Protein AF-A0A257VSR4-F1 (afdb_monomer)

Foldseek 3Di:
DDDDDDDDDDDDDDDDDDDDDDPDPPDDPPDPDPDDDDDDDPVRLVPDPDRPPDDVPDDDPDDDPVVVQAPDDDDCVVFPDSVDPVRVVVCSLPPLSNLVNLLLVLQVLLCVQQVHGLWPPSVDPPPTDGLCVVVSSVLSVQCVVVVNDSVSSNCVNCPDPLAVDDEPQPVAPDVVVSSVSNHRHDDDDALQRVLLLLCVLFLFFLDFDWDWQDQPVPDDPVPIRTLGTDRTLVSDADPCSPVPCPVVRRVSSVLSVLSNVQRQDDRDDVDDDPDGDRDDDPVNVVCCVPGPSNCVSPDDDPSTPLVVLVPDPDDLQRSQQVSCCSNVVHGDDPVRSVVSVVVVD

Mean predicted aligned error: 13.94 Å

pLDDT: mean 76.76, std 18.66, range [29.17, 97.19]

Structure (mmCIF, N/CA/C/O backbone):
data_AF-A0A257VSR4-F1
#
_entry.id   AF-A0A257VSR4-F1
#
loop_
_atom_site.group_PDB
_atom_site.id
_atom_site.type_symbol
_atom_site.label_atom_id
_atom_site.label_alt_id
_atom_site.label_comp_id
_atom_site.label_asym_id
_atom_site.label_entity_id
_atom_site.label_seq_id
_atom_site.pdbx_PDB_ins_code
_atom_site.Cartn_x
_atom_site.Cartn_y
_atom_site.Cartn_z
_atom_site.occupancy
_atom_site.B_iso_or_equiv
_atom_site.auth_seq_id
_atom_site.auth_comp_id
_atom_site.auth_asym_id
_atom_site.auth_atom_id
_atom_site.pdbx_PDB_model_num
ATOM 1 N N . GLY A 1 1 ? -54.519 59.683 -11.129 1.00 39.12 1 GLY A N 1
ATOM 2 C CA . GLY A 1 1 ? -54.552 60.825 -12.052 1.00 39.12 1 GLY A CA 1
ATOM 3 C C . GLY A 1 1 ? -53.265 61.596 -11.931 1.00 39.12 1 GLY A C 1
ATOM 4 O O . GLY A 1 1 ? -53.038 62.137 -10.867 1.00 39.12 1 GLY A O 1
ATOM 5 N N . ILE A 1 2 ? -52.461 61.587 -12.995 1.00 29.36 2 ILE A N 1
ATOM 6 C CA . ILE A 1 2 ? -51.538 62.632 -13.466 1.00 29.36 2 ILE A CA 1
ATOM 7 C C . ILE A 1 2 ? -51.554 62.468 -14.999 1.00 29.36 2 ILE A C 1
ATOM 9 O O . ILE A 1 2 ? -51.613 61.347 -15.503 1.00 29.36 2 ILE A O 1
ATOM 13 N N . ALA A 1 3 ? -51.644 63.595 -15.696 1.00 30.62 3 ALA A N 1
ATOM 14 C CA . ALA A 1 3 ? -51.947 63.760 -17.116 1.00 30.62 3 ALA A CA 1
ATOM 15 C C . ALA A 1 3 ? -50.746 63.429 -18.051 1.00 30.62 3 ALA A C 1
ATOM 17 O O . ALA A 1 3 ? -49.634 63.234 -17.558 1.00 30.62 3 ALA A O 1
ATOM 18 N N . PRO A 1 4 ? -50.952 63.356 -19.386 1.00 37.88 4 PRO A N 1
ATOM 19 C CA . PRO A 1 4 ? -49.965 62.899 -20.365 1.00 37.88 4 PRO A CA 1
ATOM 20 C C . PRO A 1 4 ? -49.004 64.023 -20.792 1.00 37.88 4 PRO A C 1
ATOM 22 O O . PRO A 1 4 ? -49.354 65.201 -20.738 1.00 37.88 4 PRO A O 1
ATOM 25 N N . ALA A 1 5 ? -47.813 63.661 -21.277 1.00 32.28 5 ALA A N 1
ATOM 26 C CA . ALA A 1 5 ? -46.874 64.586 -21.913 1.00 32.28 5 ALA A CA 1
ATOM 27 C C . ALA A 1 5 ? -46.743 64.298 -23.420 1.00 32.28 5 ALA A C 1
ATOM 29 O O . ALA A 1 5 ? -46.705 63.149 -23.855 1.00 32.28 5 ALA A O 1
ATOM 30 N N . ALA A 1 6 ? -46.726 65.393 -24.178 1.00 34.31 6 ALA A N 1
ATOM 31 C CA . ALA A 1 6 ? -46.854 65.542 -25.626 1.00 34.31 6 ALA A CA 1
ATOM 32 C C . ALA A 1 6 ? -45.662 64.984 -26.456 1.00 34.31 6 ALA A C 1
ATOM 34 O O . ALA A 1 6 ? -44.609 64.675 -25.894 1.00 34.31 6 ALA A O 1
ATOM 35 N N . PRO A 1 7 ? -45.801 64.862 -27.796 1.00 37.50 7 PRO A N 1
ATOM 36 C CA . PRO A 1 7 ? -44.890 64.107 -28.652 1.00 37.50 7 PRO A CA 1
ATOM 37 C C . PRO A 1 7 ? -43.643 64.917 -29.036 1.00 37.50 7 PRO A C 1
ATOM 39 O O . PRO A 1 7 ? -43.680 66.145 -29.123 1.00 37.50 7 PRO A O 1
ATOM 42 N N . ARG A 1 8 ? -42.540 64.218 -29.333 1.00 30.00 8 ARG A N 1
ATOM 43 C CA . ARG A 1 8 ? -41.347 64.790 -29.980 1.00 30.00 8 ARG A CA 1
ATOM 44 C C . ARG A 1 8 ? -41.154 64.217 -31.395 1.00 30.00 8 ARG A C 1
ATOM 46 O O . ARG A 1 8 ? -41.593 63.100 -31.651 1.00 30.00 8 ARG A O 1
ATOM 53 N N . PRO A 1 9 ? -40.564 65.007 -32.312 1.00 29.17 9 PRO A N 1
ATOM 54 C CA . PRO A 1 9 ? -40.777 64.907 -33.752 1.00 29.17 9 PRO A CA 1
ATOM 55 C C . PRO A 1 9 ? -39.903 63.854 -34.442 1.00 29.17 9 PRO A C 1
ATOM 57 O O . PRO A 1 9 ? -38.901 63.387 -33.905 1.00 29.17 9 PRO A O 1
ATOM 60 N N . ALA A 1 10 ? -40.321 63.527 -35.665 1.00 35.16 10 ALA A N 1
ATOM 61 C CA . ALA A 1 10 ? -39.724 62.561 -36.573 1.00 35.16 10 ALA A CA 1
ATOM 62 C C . ALA A 1 10 ? -38.228 62.800 -36.838 1.00 35.16 10 ALA A C 1
ATOM 64 O O . ALA A 1 10 ? -37.819 63.902 -37.202 1.00 35.16 10 ALA A O 1
ATOM 65 N N . ALA A 1 11 ? -37.447 61.721 -36.754 1.00 31.44 11 ALA A N 1
ATOM 66 C CA . ALA A 1 11 ? -36.168 61.597 -37.436 1.00 31.44 11 ALA A CA 1
ATOM 67 C C . ALA A 1 11 ? -36.361 60.687 -38.657 1.00 31.44 11 ALA A C 1
ATOM 69 O O . ALA A 1 11 ? -36.886 59.578 -38.563 1.00 31.44 11 ALA A O 1
ATOM 70 N N . SER A 1 12 ? -35.987 61.231 -39.807 1.00 31.25 12 SER A N 1
ATOM 71 C CA . SER A 1 12 ? -36.076 60.673 -41.148 1.00 31.25 12 SER A CA 1
ATOM 72 C C . SER A 1 12 ? -35.336 59.345 -41.319 1.00 31.25 12 SER A C 1
ATOM 74 O O . SER A 1 12 ? -34.248 59.137 -40.790 1.00 31.25 12 SER A O 1
ATOM 76 N N . SER A 1 13 ? -35.938 58.500 -42.151 1.00 38.16 13 SER A N 1
ATOM 77 C CA . SER A 1 13 ? -35.473 57.218 -42.674 1.00 38.16 13 SER A CA 1
ATOM 78 C C . SER A 1 13 ? -34.017 57.197 -43.159 1.00 38.16 13 SER A C 1
ATOM 80 O O . SER A 1 13 ? -33.665 57.926 -44.088 1.00 38.16 13 SER A O 1
ATOM 82 N N . SER A 1 14 ? -33.226 56.245 -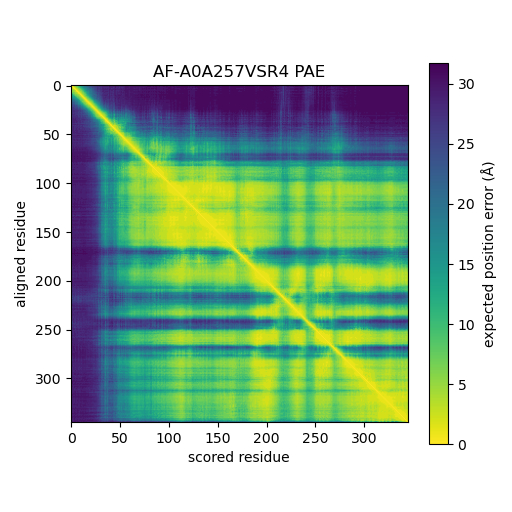42.661 1.00 29.64 14 SER A N 1
ATOM 83 C CA . SER A 1 14 ? -32.163 55.620 -43.451 1.00 29.64 14 SER A CA 1
ATOM 84 C C . SER A 1 14 ? -32.348 54.101 -43.433 1.00 29.64 14 SER A C 1
ATOM 86 O O . SER A 1 14 ? -32.141 53.404 -42.443 1.00 29.64 14 SER A O 1
ATOM 88 N N . THR A 1 15 ? -32.827 53.591 -44.561 1.00 37.22 15 THR A N 1
ATOM 89 C CA . THR A 1 15 ? -32.929 52.168 -44.862 1.00 37.22 15 THR A CA 1
ATOM 90 C C . THR A 1 15 ? -31.510 51.643 -45.068 1.00 37.22 15 THR A C 1
ATOM 92 O O . THR A 1 15 ? -30.917 51.873 -46.120 1.00 37.22 15 THR A O 1
ATOM 95 N N . VAL A 1 16 ? -30.929 50.988 -44.061 1.00 33.38 16 VAL A N 1
ATOM 96 C CA . VAL A 1 16 ? -29.648 50.287 -44.227 1.00 33.38 16 VAL A CA 1
ATOM 97 C C . VAL A 1 16 ? -29.942 48.913 -44.843 1.00 33.38 16 VAL A C 1
ATOM 99 O O . VAL A 1 16 ? -30.675 48.130 -44.233 1.00 33.38 16 VAL A O 1
ATOM 102 N N . PRO A 1 17 ? -29.435 48.606 -46.050 1.00 32.72 17 PRO A N 1
ATOM 103 C CA . PRO A 1 17 ? -29.676 47.327 -46.700 1.00 32.72 17 PRO A CA 1
ATOM 104 C C . PRO A 1 17 ? -28.931 46.204 -45.973 1.00 32.72 17 PRO A C 1
ATOM 106 O O . PRO A 1 17 ? -27.760 46.335 -45.615 1.00 32.72 17 PRO A O 1
ATOM 109 N N . THR A 1 18 ? -29.620 45.085 -45.768 1.00 35.59 18 THR A N 1
ATOM 110 C CA . THR A 1 18 ? -29.046 43.841 -45.252 1.00 35.59 18 THR A CA 1
ATOM 111 C C . THR A 1 18 ? -28.008 43.319 -46.256 1.00 35.59 18 THR A C 1
ATOM 113 O O . THR A 1 18 ? -28.351 43.157 -47.431 1.00 35.59 18 THR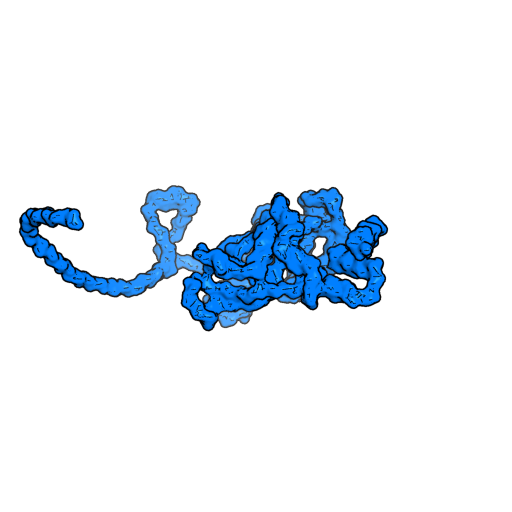 A O 1
ATOM 116 N N . PRO A 1 19 ? -26.747 43.065 -45.862 1.00 34.53 19 PRO A N 1
ATOM 117 C CA . PRO A 1 19 ? -25.772 42.481 -46.776 1.00 34.53 19 PRO A CA 1
ATOM 118 C C . PRO A 1 19 ? -26.163 41.029 -47.112 1.00 34.53 19 PRO A C 1
ATOM 120 O O . PRO A 1 19 ? -26.698 40.328 -46.248 1.00 34.53 19 PRO A O 1
ATOM 123 N N . PRO A 1 20 ? -25.919 40.552 -48.346 1.00 35.81 20 PRO A N 1
ATOM 124 C CA . PRO A 1 20 ? -26.230 39.178 -48.722 1.00 35.81 20 PRO A CA 1
ATOM 125 C C . PRO A 1 20 ? -25.364 38.198 -47.922 1.00 35.81 20 PRO A C 1
ATOM 127 O O . PRO A 1 20 ? -24.170 38.427 -47.720 1.00 35.81 20 PRO A O 1
ATOM 130 N N . ALA A 1 21 ? -25.972 37.099 -47.472 1.00 37.88 21 ALA A N 1
ATOM 131 C CA . ALA A 1 21 ? -25.278 36.024 -46.775 1.00 37.88 21 ALA A CA 1
ATOM 132 C C . ALA A 1 21 ? -24.153 35.464 -47.662 1.00 37.88 21 ALA A C 1
ATOM 134 O O . ALA A 1 21 ? -24.404 34.936 -48.747 1.00 37.88 21 ALA A O 1
ATOM 135 N N . ALA A 1 22 ? -22.909 35.592 -47.202 1.00 33.72 22 ALA A N 1
ATOM 136 C CA . ALA A 1 22 ? -21.769 34.965 -47.852 1.00 33.72 22 ALA A CA 1
ATOM 137 C C . ALA A 1 22 ? -21.898 33.433 -47.741 1.00 33.72 22 ALA A C 1
ATOM 139 O O . ALA A 1 22 ? -22.240 32.933 -46.666 1.00 33.72 22 ALA A O 1
ATOM 140 N N . PRO A 1 23 ? -21.618 32.664 -48.808 1.00 35.75 23 PRO A N 1
ATOM 141 C CA . PRO A 1 23 ? -21.583 31.215 -48.706 1.00 35.75 23 PRO A CA 1
ATOM 142 C C . PRO A 1 23 ? -20.439 30.822 -47.766 1.00 35.75 23 PRO A C 1
ATOM 144 O O . PRO A 1 23 ? -19.272 31.104 -48.041 1.00 35.75 23 PRO A O 1
ATOM 147 N N . VAL A 1 24 ? -20.774 30.172 -46.649 1.00 40.03 24 VAL A N 1
ATOM 148 C CA . VAL A 1 24 ? -19.795 29.505 -45.787 1.00 40.03 24 VAL A CA 1
ATOM 149 C C . VAL A 1 24 ? -19.119 28.444 -46.648 1.00 40.03 24 VAL A C 1
ATOM 151 O O . VAL A 1 24 ? -19.733 27.440 -47.010 1.00 40.03 24 VAL A O 1
ATOM 154 N N . ARG A 1 25 ? -17.865 28.688 -47.043 1.00 37.16 25 ARG A N 1
ATOM 155 C CA . ARG A 1 25 ? -17.033 27.654 -47.658 1.00 37.16 25 ARG A CA 1
ATOM 156 C C . ARG A 1 25 ? -16.923 26.522 -46.644 1.00 37.16 25 ARG A C 1
ATOM 158 O O . ARG A 1 25 ? -16.342 26.706 -45.581 1.00 37.16 25 ARG A O 1
ATOM 165 N N . ALA A 1 26 ? -17.491 25.368 -46.976 1.00 45.91 26 ALA A N 1
ATOM 166 C CA . ALA A 1 26 ? -17.163 24.120 -46.312 1.00 45.91 26 ALA A CA 1
ATOM 167 C C . ALA A 1 26 ? -15.694 23.813 -46.631 1.00 45.91 26 ALA A C 1
ATOM 169 O O . ALA A 1 26 ? -15.381 23.189 -47.644 1.00 45.91 26 ALA A O 1
ATOM 170 N N . GLU A 1 27 ? -14.781 24.347 -45.823 1.00 42.78 27 GLU A N 1
ATOM 171 C CA . GLU A 1 27 ? -13.391 23.924 -45.855 1.00 42.78 27 GLU A CA 1
ATOM 172 C C . GLU A 1 27 ? -13.362 22.448 -45.462 1.00 42.78 27 GLU A C 1
ATOM 174 O O . GLU A 1 27 ? -13.868 22.050 -44.410 1.00 42.78 27 GLU A O 1
ATOM 179 N N . ALA A 1 28 ? -12.842 21.613 -46.361 1.00 40.69 28 ALA A N 1
ATOM 180 C CA . ALA A 1 28 ? -12.625 20.205 -46.073 1.00 40.69 28 ALA A CA 1
ATOM 181 C C . ALA A 1 28 ? -11.763 20.079 -44.802 1.00 40.69 28 ALA A C 1
ATOM 183 O O . ALA A 1 28 ? -10.870 20.909 -44.605 1.00 40.69 28 ALA A O 1
ATOM 184 N N . PRO A 1 29 ? -11.991 19.062 -43.950 1.00 39.25 29 PRO A N 1
ATOM 185 C CA . PRO A 1 29 ? -11.224 18.892 -42.724 1.00 39.25 29 PRO A CA 1
ATOM 186 C C . PRO A 1 29 ? -9.734 18.857 -43.064 1.00 39.25 29 PRO A C 1
ATOM 188 O O . PRO A 1 29 ? -9.274 17.989 -43.812 1.00 39.25 29 PRO A O 1
ATOM 191 N N . VAL A 1 30 ? -8.994 19.839 -42.546 1.00 44.38 30 VAL A N 1
ATOM 192 C CA . VAL A 1 30 ? -7.546 19.934 -42.719 1.00 44.38 30 VAL A CA 1
ATOM 193 C C . VAL A 1 30 ? -6.948 18.662 -42.136 1.00 44.38 30 VAL A C 1
ATOM 195 O O . VAL A 1 30 ? -7.029 18.419 -40.932 1.00 44.38 30 VAL A O 1
ATOM 198 N N . ARG A 1 31 ? -6.377 17.815 -42.998 1.00 38.66 31 ARG A N 1
ATOM 199 C CA . ARG A 1 31 ? -5.597 16.668 -42.534 1.00 38.66 31 ARG A CA 1
ATOM 200 C C . ARG A 1 31 ? -4.426 17.234 -41.728 1.00 38.66 31 ARG A C 1
ATOM 202 O O . ARG A 1 31 ? -3.700 18.066 -42.277 1.00 38.66 31 ARG A O 1
ATOM 209 N N . PRO A 1 32 ? -4.239 16.837 -40.458 1.00 36.16 32 PRO A N 1
ATOM 210 C CA . PRO A 1 32 ? -3.072 17.276 -39.711 1.00 36.16 32 PRO A CA 1
ATOM 211 C C . PRO A 1 32 ? -1.817 16.874 -40.489 1.00 36.16 32 PRO A C 1
ATOM 213 O O . PRO A 1 32 ? -1.774 15.803 -41.101 1.00 36.16 32 PRO A O 1
ATOM 216 N N . ALA A 1 33 ? -0.820 17.758 -40.506 1.00 42.78 33 ALA A N 1
ATOM 217 C CA . ALA A 1 33 ? 0.458 17.463 -41.132 1.00 42.78 33 ALA A CA 1
ATOM 218 C C . ALA A 1 33 ? 1.019 16.162 -40.540 1.00 42.78 33 ALA A C 1
ATOM 220 O O . ALA A 1 33 ? 1.005 15.968 -39.325 1.00 42.78 33 ALA A O 1
ATOM 221 N N . THR A 1 34 ? 1.522 15.274 -41.400 1.00 45.84 34 THR A N 1
ATOM 222 C CA . THR A 1 34 ? 2.065 13.960 -41.013 1.00 45.84 34 THR A CA 1
ATOM 223 C C . THR A 1 34 ? 3.235 14.070 -40.027 1.00 45.84 34 THR A C 1
ATOM 225 O O . THR A 1 34 ? 3.587 13.102 -39.361 1.00 45.84 34 THR A O 1
ATOM 228 N N . THR A 1 35 ? 3.830 15.257 -39.906 1.00 44.50 35 THR A N 1
ATOM 229 C CA . THR A 1 35 ? 4.933 15.566 -39.001 1.00 44.50 35 THR A CA 1
ATOM 230 C C . THR A 1 35 ? 4.763 16.961 -38.415 1.00 44.50 35 THR A C 1
ATOM 232 O O . THR A 1 35 ? 4.382 17.895 -39.121 1.00 44.50 35 THR A O 1
ATOM 235 N N . SER A 1 36 ? 5.096 17.112 -37.134 1.00 40.00 36 SER A N 1
ATOM 236 C CA . SER A 1 36 ? 5.190 18.418 -36.482 1.00 40.00 36 SER A CA 1
ATOM 237 C C . SER A 1 36 ? 6.451 19.139 -36.964 1.00 40.00 36 SER A C 1
ATOM 239 O O . SER A 1 36 ? 7.548 18.591 -36.875 1.00 40.00 36 SER A O 1
ATOM 241 N N . SER A 1 37 ? 6.307 20.357 -37.481 1.00 51.34 37 SER A N 1
ATOM 242 C CA . SER A 1 37 ? 7.428 21.246 -37.798 1.00 51.34 37 SER A CA 1
ATOM 243 C C . SER A 1 37 ? 7.237 22.563 -37.061 1.00 51.34 37 SER A C 1
ATOM 245 O O . SER A 1 37 ? 6.177 23.176 -37.177 1.00 51.34 37 SER A O 1
ATOM 247 N N . ILE A 1 38 ? 8.260 23.011 -36.336 1.00 47.97 38 ILE A N 1
ATOM 248 C CA . ILE A 1 38 ? 8.273 24.337 -35.716 1.00 47.97 38 ILE A CA 1
ATOM 249 C C . ILE A 1 38 ? 8.646 25.347 -36.812 1.00 47.97 38 ILE A C 1
ATOM 251 O O . ILE A 1 38 ? 9.741 25.237 -37.368 1.00 47.97 38 ILE A O 1
ATOM 255 N N . PRO A 1 39 ? 7.787 26.321 -37.153 1.00 50.91 39 PRO A N 1
ATOM 256 C CA . PRO A 1 39 ? 8.176 27.404 -38.046 1.00 50.91 39 PRO A CA 1
ATOM 257 C C . PRO A 1 39 ? 9.190 28.288 -37.311 1.00 50.91 39 PRO A C 1
ATOM 259 O O . PRO A 1 39 ? 8.880 28.822 -36.247 1.00 50.91 39 PRO A O 1
ATOM 262 N N . GLY A 1 40 ? 10.401 28.433 -37.844 1.00 56.59 40 GLY A N 1
ATOM 263 C CA . GLY A 1 40 ? 11.448 29.244 -37.227 1.00 56.59 40 GLY A CA 1
ATOM 264 C C . GLY A 1 40 ? 12.334 29.912 -38.269 1.00 56.59 40 GLY A C 1
ATOM 265 O O . GLY A 1 40 ? 12.764 29.274 -39.226 1.00 56.59 40 GLY A O 1
ATOM 266 N N . ASP A 1 41 ? 12.596 31.202 -38.071 1.00 61.94 41 ASP A N 1
ATOM 267 C CA . ASP A 1 41 ? 13.533 31.993 -38.871 1.00 61.94 41 ASP A CA 1
ATOM 268 C C . ASP A 1 41 ? 14.973 31.467 -38.638 1.00 61.94 41 ASP A C 1
ATOM 270 O O . ASP A 1 41 ? 15.311 31.149 -37.489 1.00 61.94 41 ASP A O 1
ATOM 274 N N . PRO A 1 42 ? 15.857 31.350 -39.652 1.00 60.69 42 PRO A N 1
ATOM 275 C CA . PRO A 1 42 ? 17.163 30.692 -39.509 1.00 60.69 42 PRO A CA 1
ATOM 276 C C . PRO A 1 42 ? 18.056 31.280 -38.408 1.00 60.69 42 PRO A C 1
ATOM 278 O O . PRO A 1 42 ? 18.846 30.556 -37.806 1.00 60.69 42 PRO A O 1
ATOM 281 N N . ALA A 1 43 ? 17.912 32.574 -38.109 1.00 61.31 43 ALA A N 1
ATOM 282 C CA . ALA A 1 43 ? 18.627 33.244 -37.023 1.00 61.31 43 ALA A CA 1
ATOM 283 C C . ALA A 1 43 ? 18.104 32.847 -35.628 1.00 61.31 43 ALA A C 1
ATOM 285 O O . ALA A 1 43 ? 18.887 32.706 -34.691 1.00 61.31 43 ALA A O 1
ATOM 286 N N . ALA A 1 44 ? 16.796 32.609 -35.495 1.00 60.12 44 ALA A N 1
ATOM 287 C CA . ALA A 1 44 ? 16.172 32.168 -34.248 1.00 60.12 44 ALA A CA 1
ATOM 288 C C . ALA A 1 44 ? 16.486 30.695 -33.931 1.00 60.12 44 ALA A C 1
ATOM 290 O O . ALA A 1 44 ? 16.557 30.316 -32.768 1.00 60.12 44 ALA A O 1
ATOM 291 N N . LEU A 1 45 ? 16.728 29.868 -34.955 1.00 58.31 45 LEU A N 1
ATOM 292 C CA . LEU A 1 45 ? 17.139 28.469 -34.786 1.00 58.31 45 LEU A CA 1
ATOM 293 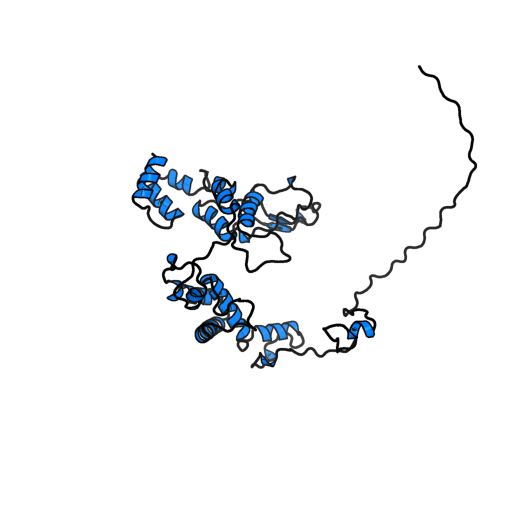C C . LEU A 1 45 ? 18.602 28.322 -34.326 1.00 58.31 45 LEU A C 1
ATOM 295 O O . LEU A 1 45 ? 18.949 27.317 -33.710 1.00 58.31 45 LEU A O 1
ATOM 299 N N . GLN A 1 46 ? 19.461 29.314 -34.593 1.00 61.16 46 GLN A N 1
ATOM 300 C CA . GLN A 1 46 ? 20.878 29.295 -34.201 1.00 61.16 46 GLN A CA 1
ATOM 301 C C . GLN A 1 46 ? 21.117 29.611 -32.717 1.00 61.16 46 GLN A C 1
ATOM 303 O O . GLN A 1 46 ? 22.145 29.204 -32.177 1.00 61.16 46 GLN A O 1
ATOM 308 N N . SER A 1 47 ? 20.192 30.314 -32.055 1.00 63.00 47 SER A N 1
ATOM 309 C CA . SER A 1 47 ? 20.278 30.663 -30.628 1.00 63.00 47 SER A CA 1
ATOM 310 C C . SER A 1 47 ? 19.674 29.609 -29.693 1.00 63.00 47 SER A C 1
ATOM 312 O O . SER A 1 47 ? 19.765 29.744 -28.472 1.00 63.00 47 SER A O 1
ATOM 314 N N . LEU A 1 48 ? 19.075 28.546 -30.238 1.00 62.91 48 LEU A N 1
ATOM 315 C CA . LEU A 1 48 ? 18.531 27.444 -29.452 1.00 62.91 48 LEU A CA 1
ATOM 316 C C . LEU A 1 48 ? 19.659 26.557 -28.907 1.00 62.91 48 LEU A C 1
ATOM 318 O O . LEU A 1 48 ? 20.559 26.148 -29.640 1.00 62.91 48 LEU A O 1
ATOM 322 N N . LEU A 1 49 ? 19.571 26.199 -27.619 1.00 62.88 49 LEU A N 1
ATOM 323 C CA . LEU A 1 49 ? 20.461 25.207 -26.994 1.00 62.88 49 LEU A CA 1
ATOM 324 C C . LEU A 1 49 ? 20.409 23.850 -27.717 1.00 62.88 49 LEU A C 1
ATOM 326 O O . LEU A 1 49 ? 21.403 23.128 -27.762 1.00 62.88 49 LEU A O 1
ATOM 330 N N . VAL A 1 50 ? 19.252 23.518 -28.292 1.00 59.62 50 VAL A N 1
ATOM 331 C CA . VAL A 1 50 ? 19.044 22.319 -29.101 1.00 59.62 50 VAL A CA 1
ATOM 332 C C . VAL A 1 50 ? 19.171 22.705 -30.571 1.00 59.62 50 VAL A C 1
ATOM 334 O O . VAL A 1 50 ? 18.269 23.311 -31.148 1.00 59.62 50 VAL A O 1
ATOM 337 N N . LYS A 1 51 ? 20.302 22.351 -31.185 1.00 60.56 51 LYS A N 1
ATOM 338 C CA . LYS A 1 51 ? 20.514 22.526 -32.625 1.00 60.56 51 LYS A CA 1
ATOM 339 C C . LYS A 1 51 ? 19.733 21.452 -33.374 1.00 60.56 51 LYS A C 1
ATOM 341 O O . LYS A 1 51 ? 20.051 20.271 -33.265 1.00 60.56 51 LYS A O 1
ATOM 346 N N . VAL A 1 52 ? 18.728 21.858 -34.142 1.00 60.88 52 VAL A N 1
ATOM 347 C CA . VAL A 1 52 ? 18.003 20.943 -35.031 1.00 60.88 52 VAL A CA 1
ATOM 348 C C . VAL A 1 52 ? 18.918 20.613 -36.211 1.00 60.88 52 VAL A C 1
ATOM 350 O O . VAL A 1 52 ? 19.156 21.451 -37.077 1.00 60.88 52 VAL A O 1
ATOM 353 N N . THR A 1 53 ? 19.490 19.410 -36.206 1.00 66.88 53 THR A N 1
ATOM 354 C CA . THR A 1 53 ? 20.435 18.932 -37.231 1.00 66.88 53 THR A CA 1
ATOM 355 C C . THR A 1 53 ? 19.754 18.341 -38.463 1.00 66.88 53 THR A C 1
ATOM 357 O O . THR A 1 53 ? 20.404 18.198 -39.494 1.00 66.88 53 THR A O 1
ATOM 360 N N . LEU A 1 54 ? 18.462 18.020 -38.374 1.00 71.19 54 LEU A N 1
ATOM 361 C CA . LEU A 1 54 ? 17.698 17.358 -39.431 1.00 71.19 54 LEU A CA 1
ATOM 362 C C . LEU A 1 54 ? 16.850 18.362 -40.209 1.00 71.19 54 LEU A C 1
ATOM 364 O O . LEU A 1 54 ? 16.191 19.224 -39.619 1.00 71.19 54 LEU A O 1
ATOM 368 N N . LYS A 1 55 ? 16.837 18.246 -41.539 1.00 74.12 55 LYS A N 1
ATOM 369 C CA . LYS A 1 55 ? 15.987 19.097 -42.380 1.00 74.12 55 LYS A CA 1
ATOM 370 C C . LYS A 1 55 ? 14.532 18.610 -42.333 1.00 74.12 55 LYS A C 1
ATOM 372 O O . LYS A 1 55 ? 14.290 17.402 -42.316 1.00 74.12 55 LYS A O 1
ATOM 377 N N . PRO A 1 56 ? 13.533 19.513 -42.362 1.00 69.38 56 PRO A N 1
ATOM 378 C CA . PRO A 1 56 ? 12.135 19.110 -42.493 1.00 69.38 56 PRO A CA 1
ATOM 379 C C . PRO A 1 56 ? 11.922 18.224 -43.732 1.00 69.38 56 PRO A C 1
ATOM 381 O O . PRO A 1 56 ? 12.312 18.600 -44.836 1.00 69.38 56 PRO A O 1
ATOM 384 N N . GLY A 1 57 ? 11.307 17.052 -43.543 1.00 72.44 57 GLY A N 1
ATOM 385 C CA . GLY A 1 57 ? 11.058 16.072 -44.609 1.00 72.44 57 GLY A CA 1
ATOM 386 C C . GLY A 1 57 ? 12.208 15.096 -44.888 1.00 72.44 57 GLY A C 1
ATOM 387 O O . GLY A 1 57 ? 12.063 14.234 -45.752 1.00 72.44 57 GLY A O 1
ATOM 388 N N . GLU A 1 58 ? 13.328 15.195 -44.168 1.00 77.56 58 GLU A N 1
ATOM 389 C CA . GLU A 1 58 ? 14.428 14.236 -44.270 1.00 77.56 58 GLU A CA 1
ATOM 390 C C . GLU A 1 58 ? 14.016 12.881 -43.660 1.00 77.56 58 GLU A C 1
ATOM 392 O O . GLU A 1 58 ? 13.605 12.832 -42.495 1.00 77.56 58 GLU A O 1
ATOM 397 N N . PRO A 1 59 ? 14.069 11.773 -44.426 1.00 71.12 59 PRO A N 1
ATOM 398 C CA . PRO A 1 59 ? 13.720 10.460 -43.907 1.00 71.12 59 PRO A CA 1
ATOM 399 C C . PRO A 1 59 ? 14.791 10.006 -42.913 1.00 71.12 59 PRO A C 1
ATOM 401 O O . PRO A 1 59 ? 15.923 9.714 -43.291 1.00 71.12 59 PRO A O 1
ATOM 404 N N . VAL A 1 60 ? 14.422 9.925 -41.636 1.00 74.19 60 VAL A N 1
ATOM 405 C CA . VAL A 1 60 ? 15.296 9.383 -40.593 1.00 74.19 60 VAL A CA 1
ATOM 406 C C . VAL A 1 60 ? 15.107 7.866 -40.546 1.00 74.19 60 VAL A C 1
ATOM 408 O O . VAL A 1 60 ? 13.976 7.411 -40.320 1.00 74.19 60 VAL A O 1
ATOM 411 N N . PRO A 1 61 ? 16.163 7.061 -40.764 1.00 69.50 61 PRO A N 1
ATOM 412 C CA . PRO A 1 61 ? 16.074 5.626 -40.546 1.00 69.50 61 PRO A CA 1
ATOM 413 C C . PRO A 1 61 ? 15.750 5.376 -39.071 1.00 69.50 61 PRO A C 1
ATOM 415 O O . PRO A 1 61 ? 16.338 5.980 -38.177 1.00 69.50 61 PRO A O 1
ATOM 418 N N . ALA A 1 62 ? 14.769 4.513 -38.813 1.00 67.44 62 ALA A N 1
ATOM 419 C CA . ALA A 1 62 ? 14.425 4.137 -37.451 1.00 67.44 62 ALA A CA 1
ATOM 420 C C . ALA A 1 62 ? 15.530 3.225 -36.909 1.00 67.44 62 ALA A C 1
ATOM 422 O O . ALA A 1 62 ? 15.540 2.031 -37.193 1.00 67.44 62 ALA A O 1
ATOM 423 N N . GLU A 1 63 ? 16.465 3.804 -36.166 1.00 68.50 63 GLU A N 1
ATOM 424 C CA . GLU A 1 63 ? 17.540 3.083 -35.494 1.00 68.50 63 GLU A CA 1
ATOM 425 C C . GLU A 1 63 ? 17.322 3.130 -33.982 1.00 68.50 63 GLU A C 1
ATOM 427 O O . GLU A 1 63 ? 16.875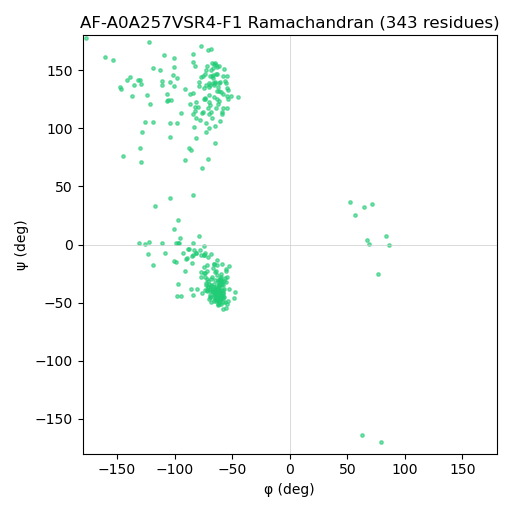 4.141 -33.433 1.00 68.50 63 GLU A O 1
ATOM 432 N N . TRP A 1 64 ? 17.597 2.017 -33.304 1.00 68.12 64 TRP A N 1
ATOM 433 C CA . TRP A 1 64 ? 17.496 1.944 -31.853 1.00 68.12 64 TRP A CA 1
ATOM 434 C C . TRP A 1 64 ? 18.711 2.641 -31.218 1.00 68.12 64 TRP A C 1
ATOM 436 O O . TRP A 1 64 ? 19.825 2.129 -31.331 1.00 68.12 64 TRP A O 1
ATOM 446 N N . PRO A 1 65 ? 18.533 3.777 -30.517 1.00 68.31 65 PRO A N 1
ATOM 447 C CA . PRO A 1 65 ? 19.657 4.599 -30.064 1.00 68.31 65 PRO A CA 1
ATOM 448 C C . PRO A 1 65 ? 20.443 3.986 -28.895 1.00 68.31 65 PRO A C 1
ATOM 450 O O . PRO A 1 65 ? 21.480 4.522 -28.519 1.00 68.31 65 PRO A O 1
ATOM 453 N N . PHE A 1 66 ? 19.964 2.878 -28.317 1.00 70.31 66 PHE A N 1
ATOM 454 C CA . PHE A 1 66 ? 20.568 2.207 -27.160 1.00 70.31 66 PHE A CA 1
ATOM 455 C C . PHE A 1 66 ? 21.041 0.789 -27.501 1.00 70.31 66 PHE A C 1
ATOM 457 O O . PHE A 1 66 ? 20.926 -0.125 -26.680 1.00 70.31 66 PHE A O 1
ATOM 464 N N . ALA A 1 67 ? 21.500 0.572 -28.737 1.00 67.81 67 ALA A N 1
ATOM 465 C CA . ALA A 1 67 ? 22.000 -0.728 -29.186 1.00 67.81 67 ALA A CA 1
ATOM 466 C C . ALA A 1 67 ? 23.191 -1.217 -28.341 1.00 67.81 67 ALA A C 1
ATOM 468 O O . ALA A 1 67 ? 23.315 -2.407 -28.088 1.00 67.81 67 ALA A O 1
ATOM 469 N N . ASP A 1 68 ? 24.007 -0.302 -27.816 1.00 69.50 68 ASP A N 1
ATOM 470 C CA . ASP A 1 68 ? 25.109 -0.574 -26.883 1.00 69.50 68 ASP A CA 1
ATOM 471 C C . ASP A 1 68 ? 24.648 -1.166 -25.539 1.00 69.50 68 ASP A C 1
ATOM 473 O O . ASP A 1 68 ? 25.405 -1.868 -24.868 1.00 69.50 68 ASP A O 1
ATOM 477 N N . ARG A 1 69 ? 23.404 -0.887 -25.132 1.00 64.25 69 ARG A N 1
ATOM 478 C CA . ARG A 1 69 ? 22.797 -1.403 -23.895 1.00 64.25 69 ARG A CA 1
ATOM 479 C C . ARG A 1 69 ? 22.130 -2.759 -24.080 1.00 64.25 69 ARG A C 1
ATOM 481 O O . ARG A 1 69 ? 21.652 -3.329 -23.101 1.00 64.25 69 ARG A O 1
ATOM 488 N N . PHE A 1 70 ? 22.101 -3.266 -25.309 1.00 64.56 70 PHE A N 1
ATOM 489 C CA . PHE A 1 70 ? 21.539 -4.555 -25.658 1.00 64.56 70 PHE A CA 1
ATOM 490 C C . PHE A 1 70 ? 22.634 -5.447 -26.243 1.00 64.56 70 PHE A C 1
ATOM 492 O O . PHE A 1 70 ? 23.064 -5.281 -27.377 1.00 64.56 70 PHE A O 1
ATOM 499 N N . SER A 1 71 ? 23.092 -6.422 -25.468 1.00 56.94 71 SER A N 1
ATOM 500 C CA . SER A 1 71 ? 24.131 -7.372 -25.884 1.00 56.94 71 SER A CA 1
ATOM 501 C C . SER A 1 71 ? 23.590 -8.563 -26.694 1.00 56.94 71 SER A C 1
ATOM 503 O O . SER A 1 71 ? 24.361 -9.444 -27.070 1.00 56.94 71 SER A O 1
ATOM 505 N N . GLY A 1 72 ? 22.278 -8.620 -26.957 1.00 59.38 72 GLY A N 1
ATOM 506 C CA . GLY A 1 72 ? 21.623 -9.723 -27.665 1.00 59.38 72 GLY A CA 1
ATOM 507 C C . GLY A 1 72 ? 21.338 -9.434 -29.142 1.00 59.38 72 GLY A C 1
ATOM 508 O O . GLY A 1 72 ? 21.238 -8.290 -29.569 1.00 59.38 72 GLY A O 1
ATOM 509 N N . HIS A 1 73 ? 21.127 -10.489 -29.925 1.00 59.88 73 HIS A N 1
ATOM 510 C CA . HIS A 1 73 ? 20.404 -10.406 -31.193 1.00 59.88 73 HIS A CA 1
ATOM 511 C C . HIS A 1 73 ? 19.026 -11.025 -30.980 1.00 59.88 73 HIS A C 1
ATOM 513 O O . HIS A 1 73 ? 18.928 -12.176 -30.554 1.00 59.88 73 HIS A O 1
ATOM 519 N N . LEU A 1 74 ? 17.957 -10.282 -31.265 1.00 63.16 74 LEU A N 1
ATOM 520 C CA . LEU A 1 74 ? 16.640 -10.903 -31.346 1.00 63.16 74 LEU A CA 1
ATOM 521 C C . LEU A 1 74 ? 16.563 -11.706 -32.624 1.00 63.16 74 LEU A C 1
ATOM 523 O O . LEU A 1 74 ? 16.817 -11.194 -33.712 1.00 63.16 74 LEU A O 1
ATOM 527 N N . SER A 1 75 ? 16.205 -12.972 -32.473 1.00 62.00 75 SER A N 1
ATOM 528 C CA . SER A 1 75 ? 15.861 -13.795 -33.620 1.00 62.00 75 SER A CA 1
ATOM 529 C C . SER A 1 75 ? 14.551 -13.259 -34.190 1.00 62.00 75 SER A C 1
ATOM 531 O O . SER A 1 75 ? 13.524 -13.298 -33.516 1.00 62.00 75 SER A O 1
ATOM 533 N N . ILE A 1 76 ? 14.609 -12.726 -35.413 1.00 61.03 76 ILE A N 1
ATOM 534 C CA . ILE A 1 76 ? 13.463 -12.156 -36.143 1.00 61.03 76 ILE A CA 1
ATOM 535 C C . ILE A 1 76 ? 12.314 -13.176 -36.238 1.00 61.03 76 ILE A C 1
ATOM 537 O O . ILE A 1 76 ? 11.148 -12.797 -36.205 1.00 61.03 76 ILE A O 1
ATOM 541 N N . ASP A 1 77 ? 12.648 -14.467 -36.227 1.00 63.66 77 ASP A N 1
ATOM 542 C CA . ASP A 1 77 ? 11.716 -15.598 -36.252 1.00 63.66 77 ASP A CA 1
ATOM 543 C C . ASP A 1 77 ? 10.783 -15.686 -35.026 1.00 63.66 77 ASP A C 1
ATOM 545 O O . ASP A 1 77 ? 9.813 -16.440 -35.048 1.00 63.66 77 ASP A O 1
ATOM 549 N N . MET A 1 78 ? 11.058 -14.941 -33.946 1.00 69.88 78 MET A N 1
ATOM 550 C CA . MET A 1 78 ? 10.171 -14.857 -32.777 1.00 69.88 78 MET A CA 1
ATOM 551 C C . MET A 1 78 ? 9.058 -13.808 -32.929 1.00 69.88 78 MET A C 1
ATOM 553 O O . MET A 1 78 ? 8.159 -13.767 -32.089 1.00 69.88 78 MET A O 1
ATOM 557 N N . LEU A 1 79 ? 9.118 -12.959 -33.960 1.00 80.75 79 LEU A N 1
ATOM 558 C CA . LEU A 1 79 ? 8.134 -11.906 -34.209 1.00 80.75 79 LEU A CA 1
ATOM 559 C C . LEU A 1 79 ? 7.017 -12.428 -35.121 1.00 80.75 79 LEU A C 1
ATOM 561 O O . LEU A 1 79 ? 7.276 -13.041 -36.155 1.00 80.75 79 LEU A O 1
ATOM 565 N N . LEU A 1 80 ? 5.767 -12.146 -34.762 1.00 83.38 80 LEU A N 1
ATOM 566 C CA . LEU A 1 80 ? 4.589 -12.404 -35.589 1.00 83.38 80 LEU A CA 1
ATOM 567 C C . LEU A 1 80 ? 4.586 -11.507 -36.830 1.00 83.38 80 LEU A C 1
ATOM 569 O O . LEU A 1 80 ? 4.238 -11.968 -37.917 1.00 83.38 80 LEU A O 1
ATOM 573 N N . ASN A 1 81 ? 4.982 -10.241 -36.677 1.00 85.06 81 ASN A N 1
ATOM 574 C CA . ASN A 1 81 ? 5.183 -9.310 -37.776 1.00 85.06 81 ASN A CA 1
ATOM 575 C C . ASN A 1 81 ? 6.571 -8.646 -37.694 1.00 85.06 81 ASN A C 1
ATOM 577 O O . ASN A 1 81 ? 6.739 -7.617 -37.033 1.00 85.06 81 ASN A O 1
ATOM 581 N N . PRO A 1 82 ? 7.563 -9.180 -38.427 1.00 80.38 82 PRO A N 1
ATOM 582 C CA . PRO A 1 82 ? 8.900 -8.606 -38.502 1.00 80.38 82 PRO A CA 1
ATOM 583 C C . PRO A 1 82 ? 8.955 -7.145 -38.950 1.00 80.38 82 PRO A C 1
ATOM 585 O O . PRO A 1 82 ? 9.931 -6.483 -38.626 1.00 80.38 82 PRO A O 1
ATOM 588 N N . ASP A 1 83 ? 7.949 -6.622 -39.657 1.00 81.88 83 ASP A N 1
ATOM 589 C CA . ASP A 1 83 ? 7.928 -5.232 -40.135 1.00 81.88 83 ASP A CA 1
ATOM 590 C C . ASP A 1 83 ? 7.291 -4.251 -39.127 1.00 81.88 83 ASP A C 1
ATOM 592 O O . ASP A 1 83 ? 7.406 -3.028 -39.287 1.00 81.88 83 ASP A O 1
ATOM 596 N N . ASP A 1 84 ? 6.633 -4.745 -38.068 1.00 84.00 84 ASP A N 1
ATOM 597 C CA . ASP A 1 84 ? 6.046 -3.890 -37.033 1.00 84.00 84 ASP A CA 1
ATOM 598 C C . ASP A 1 84 ? 7.103 -3.439 -36.017 1.00 84.00 84 ASP A C 1
ATOM 600 O O . ASP A 1 84 ? 7.563 -4.178 -35.144 1.00 84.00 84 ASP A O 1
ATOM 604 N N . ARG A 1 85 ? 7.443 -2.150 -36.078 1.00 79.44 85 ARG A N 1
ATOM 605 C CA . ARG A 1 85 ? 8.408 -1.514 -35.171 1.00 79.44 85 ARG A CA 1
ATOM 606 C C . ARG A 1 85 ? 7.993 -1.582 -33.701 1.00 79.44 85 ARG A C 1
ATOM 608 O O . ARG A 1 85 ? 8.864 -1.588 -32.835 1.00 79.44 85 ARG A O 1
ATOM 615 N N . ARG A 1 86 ? 6.690 -1.594 -33.394 1.00 83.00 86 ARG A N 1
ATOM 616 C CA . ARG A 1 86 ? 6.214 -1.714 -32.005 1.00 83.00 86 ARG A CA 1
ATOM 617 C C . ARG A 1 86 ? 6.491 -3.104 -31.461 1.00 83.00 86 ARG A C 1
ATOM 619 O O . ARG A 1 86 ? 6.869 -3.228 -30.300 1.00 83.00 86 ARG A O 1
ATOM 626 N N . GLU A 1 87 ? 6.328 -4.118 -32.301 1.00 84.19 87 GLU A N 1
ATOM 627 C CA . GLU A 1 87 ? 6.591 -5.504 -31.940 1.00 84.19 87 GLU A CA 1
ATOM 628 C C . GLU A 1 87 ? 8.090 -5.752 -31.762 1.00 84.19 87 GLU A C 1
ATOM 630 O O . GLU A 1 87 ? 8.503 -6.269 -30.724 1.00 84.19 87 GLU A O 1
ATOM 635 N N . GLN A 1 88 ? 8.912 -5.274 -32.703 1.00 80.44 88 GLN A N 1
ATOM 636 C CA . GLN A 1 88 ? 10.371 -5.301 -32.571 1.00 80.44 88 GLN A CA 1
ATOM 637 C C . GLN A 1 88 ? 10.826 -4.648 -31.257 1.00 80.44 88 GLN A C 1
ATOM 639 O O . GLN A 1 88 ? 11.602 -5.235 -30.505 1.00 80.44 88 GLN A O 1
ATOM 644 N N . LEU A 1 89 ? 10.313 -3.450 -30.948 1.00 80.62 89 LEU A N 1
ATOM 645 C CA . LEU A 1 89 ? 10.641 -2.740 -29.714 1.00 80.62 89 LEU A CA 1
ATOM 646 C C . LEU A 1 89 ? 10.209 -3.522 -28.470 1.00 80.62 89 LEU A C 1
ATOM 648 O O . LEU A 1 89 ? 10.998 -3.659 -27.537 1.00 80.62 89 LEU A O 1
ATOM 652 N N . ALA A 1 90 ? 8.976 -4.030 -28.444 1.00 83.94 90 ALA A N 1
ATOM 653 C CA . ALA A 1 90 ? 8.473 -4.810 -27.319 1.00 83.94 90 ALA A CA 1
ATOM 654 C C . ALA A 1 90 ? 9.366 -6.029 -27.058 1.00 83.94 90 ALA A C 1
ATOM 656 O O . ALA A 1 90 ? 9.779 -6.243 -25.920 1.00 83.94 90 ALA A O 1
ATOM 657 N N . ALA A 1 91 ? 9.748 -6.748 -28.116 1.00 81.38 91 ALA A N 1
ATOM 658 C CA . ALA A 1 91 ? 10.630 -7.900 -28.022 1.00 81.38 91 ALA A CA 1
ATOM 659 C C . ALA A 1 91 ? 12.030 -7.527 -27.499 1.00 81.38 91 ALA A C 1
ATOM 661 O O . ALA A 1 91 ? 12.546 -8.220 -26.626 1.00 81.38 91 ALA A O 1
ATOM 662 N N . ILE A 1 92 ? 12.617 -6.405 -27.949 1.00 80.00 92 ILE A N 1
ATOM 663 C CA . ILE A 1 92 ? 13.888 -5.879 -27.406 1.00 80.00 92 ILE A CA 1
ATOM 664 C C . ILE A 1 92 ? 13.765 -5.571 -25.919 1.00 80.00 92 ILE A C 1
ATOM 666 O O . ILE A 1 92 ? 14.630 -5.945 -25.124 1.00 80.00 92 ILE A O 1
ATOM 670 N N . MET A 1 93 ? 12.691 -4.893 -25.526 1.00 79.44 93 MET A N 1
ATOM 671 C CA . MET A 1 93 ? 12.511 -4.460 -24.147 1.00 79.44 93 MET A CA 1
ATOM 672 C C . MET A 1 93 ? 12.336 -5.636 -23.186 1.00 79.44 93 MET A C 1
ATOM 674 O O . MET A 1 93 ? 12.880 -5.580 -22.086 1.00 79.44 93 MET A O 1
ATOM 678 N N . THR A 1 94 ? 11.619 -6.686 -23.592 1.00 80.12 94 THR A N 1
ATOM 679 C CA . THR A 1 94 ? 11.321 -7.847 -22.739 1.00 80.12 94 THR A CA 1
ATOM 680 C C . THR A 1 94 ? 12.277 -9.020 -22.929 1.00 80.12 94 THR A C 1
ATOM 682 O O . THR A 1 94 ? 12.090 -10.058 -22.298 1.00 80.12 94 THR A O 1
ATOM 685 N N . ALA A 1 95 ? 13.278 -8.900 -23.801 1.00 80.62 95 ALA A N 1
ATOM 686 C CA . ALA A 1 95 ? 14.245 -9.963 -24.028 1.00 80.62 95 ALA A CA 1
ATOM 687 C C . ALA A 1 95 ? 15.011 -10.305 -22.732 1.00 80.62 95 ALA A C 1
ATOM 689 O O . ALA A 1 95 ? 15.445 -9.393 -22.026 1.00 80.62 95 ALA A O 1
ATOM 690 N N . PRO A 1 96 ? 15.273 -11.594 -22.443 1.00 79.81 96 PRO A N 1
ATOM 691 C CA . PRO A 1 96 ? 16.055 -12.006 -21.272 1.00 79.81 96 PRO A CA 1
ATOM 692 C C . PRO A 1 96 ? 17.478 -11.439 -21.239 1.00 79.81 96 PRO A C 1
ATOM 694 O O . PRO A 1 96 ? 18.055 -11.287 -20.172 1.00 79.81 96 PRO A O 1
ATOM 697 N N . THR A 1 97 ? 18.041 -11.107 -22.403 1.00 79.94 97 THR A N 1
ATOM 698 C CA . THR A 1 97 ? 19.353 -10.452 -22.529 1.00 79.94 97 THR A CA 1
ATOM 699 C C . THR A 1 97 ? 19.335 -8.991 -22.080 1.00 79.94 97 THR A C 1
ATOM 701 O O . THR A 1 97 ? 20.391 -8.411 -21.846 1.00 79.94 97 THR A O 1
ATOM 704 N N . ASN A 1 98 ? 18.157 -8.370 -21.972 1.00 80.81 98 ASN A N 1
ATOM 705 C CA . ASN A 1 98 ? 18.005 -7.028 -21.429 1.00 80.81 98 ASN A CA 1
ATOM 706 C C . ASN A 1 98 ? 17.880 -7.083 -19.899 1.00 80.81 98 ASN A C 1
ATOM 708 O O . ASN A 1 98 ? 16.787 -6.967 -19.338 1.00 80.81 98 ASN A O 1
ATOM 712 N N . GLU A 1 99 ? 19.022 -7.197 -19.222 1.00 86.50 99 GLU A N 1
ATOM 713 C CA . GLU A 1 99 ? 19.084 -7.243 -17.754 1.00 86.50 99 GLU A CA 1
ATOM 714 C C . GLU A 1 99 ? 18.505 -5.973 -17.104 1.00 86.50 99 GLU A C 1
ATOM 716 O O . GLU A 1 99 ? 17.985 -6.009 -15.990 1.00 86.50 99 GLU A O 1
ATOM 721 N N . ARG A 1 100 ? 18.545 -4.818 -17.788 1.00 86.81 100 ARG A N 1
ATOM 722 C CA . ARG A 1 100 ? 18.074 -3.550 -17.207 1.00 86.81 100 ARG A CA 1
ATOM 723 C C . ARG A 1 100 ? 16.578 -3.595 -16.910 1.00 86.81 100 ARG A C 1
ATOM 725 O O . ARG A 1 100 ? 16.153 -3.078 -15.881 1.00 86.81 100 ARG A O 1
ATOM 732 N N . PHE A 1 101 ? 15.778 -4.218 -17.775 1.00 88.00 101 PHE A N 1
ATOM 733 C CA . PHE A 1 101 ? 14.336 -4.345 -17.553 1.00 88.00 101 PHE A CA 1
ATOM 734 C C . PHE A 1 101 ? 14.033 -5.154 -16.284 1.00 88.00 101 PHE A C 1
ATOM 736 O O . PHE A 1 101 ? 13.309 -4.688 -15.399 1.00 88.00 101 PHE A O 1
ATOM 743 N N . SER A 1 102 ? 14.628 -6.339 -16.162 1.00 91.50 102 SER A N 1
ATOM 744 C CA . SER A 1 102 ? 14.434 -7.239 -15.025 1.00 91.50 102 SER A CA 1
ATOM 745 C C . SER A 1 102 ? 15.005 -6.655 -13.727 1.00 91.50 102 SER A C 1
ATOM 747 O O . SER A 1 102 ? 14.318 -6.690 -12.705 1.00 91.50 102 SER A O 1
ATOM 749 N N . GLN A 1 103 ? 16.183 -6.021 -13.762 1.00 93.69 103 GLN A N 1
ATOM 750 C CA . GLN A 1 103 ? 16.772 -5.326 -12.608 1.00 93.69 103 GLN A CA 1
ATOM 751 C C . GLN A 1 103 ? 15.891 -4.167 -12.116 1.00 93.69 103 GLN A C 1
ATOM 753 O O . GLN A 1 103 ? 15.675 -4.025 -10.909 1.00 93.69 103 GLN A O 1
ATOM 758 N N . VAL A 1 104 ? 15.337 -3.353 -13.024 1.00 93.38 104 VAL A N 1
ATOM 759 C CA . VAL A 1 104 ? 14.450 -2.233 -12.663 1.00 93.38 104 VAL A CA 1
ATOM 760 C C . VAL A 1 104 ? 13.194 -2.733 -11.957 1.00 93.38 104 VAL A C 1
ATOM 762 O O . VAL A 1 104 ? 12.823 -2.204 -10.905 1.00 93.38 104 VAL A O 1
ATOM 765 N N . ILE A 1 105 ? 12.545 -3.767 -12.498 1.00 93.81 105 ILE A N 1
ATOM 766 C CA . ILE A 1 105 ? 11.351 -4.350 -11.878 1.00 93.81 105 ILE A CA 1
ATOM 767 C C . ILE A 1 105 ? 11.696 -4.983 -10.529 1.00 93.81 105 ILE A C 1
ATOM 769 O O . ILE A 1 105 ? 11.014 -4.698 -9.540 1.00 93.81 105 ILE A O 1
ATOM 773 N N . ALA A 1 106 ? 12.781 -5.758 -10.450 1.00 95.81 106 ALA A N 1
ATOM 774 C CA . ALA A 1 106 ? 13.220 -6.374 -9.205 1.00 95.81 106 ALA A CA 1
ATOM 775 C C . ALA A 1 106 ? 13.487 -5.331 -8.110 1.00 95.81 106 ALA A C 1
ATOM 777 O O . ALA A 1 106 ? 12.992 -5.467 -6.991 1.00 95.81 106 ALA A O 1
ATOM 778 N N . ASN A 1 107 ? 14.167 -4.233 -8.448 1.00 95.94 107 ASN A N 1
ATOM 779 C CA . ASN A 1 107 ? 14.427 -3.128 -7.530 1.00 95.94 107 ASN A CA 1
ATOM 780 C C . ASN A 1 107 ? 13.139 -2.415 -7.069 1.00 95.94 107 ASN A C 1
ATOM 782 O O . ASN A 1 107 ? 13.002 -2.060 -5.897 1.00 95.94 107 ASN A O 1
ATOM 786 N N . ARG A 1 108 ? 12.162 -2.224 -7.967 1.00 94.19 108 ARG A N 1
ATOM 787 C CA . ARG A 1 108 ? 10.862 -1.618 -7.627 1.00 94.19 108 ARG A CA 1
ATOM 788 C C . ARG A 1 108 ? 10.056 -2.496 -6.672 1.00 94.19 108 ARG A C 1
ATOM 790 O O . ARG A 1 108 ? 9.501 -1.982 -5.698 1.00 94.19 108 ARG A O 1
ATOM 797 N N . VAL A 1 109 ? 10.017 -3.807 -6.917 1.00 94.56 109 VAL A N 1
ATOM 798 C CA . VAL A 1 109 ? 9.362 -4.781 -6.028 1.00 94.56 109 VAL A CA 1
ATOM 799 C C . VAL A 1 109 ? 10.083 -4.841 -4.680 1.00 94.56 109 VAL A C 1
ATOM 801 O O . VAL A 1 109 ? 9.435 -4.778 -3.635 1.00 94.56 109 VAL A O 1
ATOM 804 N N . TRP A 1 110 ? 11.416 -4.862 -4.689 1.00 94.00 110 TRP A N 1
ATOM 805 C CA . TRP A 1 110 ? 12.243 -4.798 -3.485 1.00 94.00 110 TRP A CA 1
ATOM 806 C C . TRP A 1 110 ? 11.917 -3.568 -2.635 1.00 94.00 110 TRP A C 1
ATOM 808 O O . TRP A 1 110 ? 11.517 -3.708 -1.479 1.00 94.00 110 TRP A O 1
ATOM 818 N N . ARG A 1 111 ? 11.968 -2.363 -3.220 1.00 90.88 111 ARG A N 1
ATOM 819 C CA . ARG A 1 111 ? 11.597 -1.120 -2.527 1.00 90.88 111 ARG A CA 1
ATOM 820 C C . ARG A 1 111 ? 10.169 -1.160 -1.997 1.00 90.88 111 ARG A C 1
ATOM 822 O O . ARG A 1 111 ? 9.902 -0.662 -0.905 1.00 90.88 111 ARG A O 1
ATOM 829 N N . ARG A 1 112 ? 9.229 -1.746 -2.746 1.00 88.75 112 ARG A N 1
ATOM 830 C CA . ARG A 1 112 ? 7.825 -1.837 -2.323 1.00 88.75 112 ARG A CA 1
ATOM 831 C C . ARG A 1 112 ? 7.662 -2.618 -1.021 1.00 88.75 112 ARG A C 1
ATOM 833 O O . ARG A 1 112 ? 6.752 -2.279 -0.265 1.00 88.75 112 ARG A O 1
ATOM 840 N N . TYR A 1 113 ? 8.509 -3.606 -0.740 1.00 89.50 113 TYR A N 1
ATOM 841 C CA . TYR A 1 113 ? 8.434 -4.402 0.489 1.00 89.50 113 TYR A CA 1
ATOM 842 C C . TYR A 1 113 ? 9.398 -3.923 1.575 1.00 89.50 113 TYR A C 1
ATOM 844 O O . TYR A 1 113 ? 8.982 -3.757 2.717 1.00 89.50 113 TYR A O 1
ATOM 852 N N . LEU A 1 114 ? 10.646 -3.623 1.217 1.00 87.75 114 LEU A N 1
ATOM 853 C CA . LEU A 1 114 ? 11.707 -3.239 2.153 1.00 87.75 114 LEU A CA 1
ATOM 854 C C . LEU A 1 114 ? 11.872 -1.722 2.314 1.00 87.75 114 LEU A C 1
ATOM 856 O O . LEU A 1 114 ? 12.786 -1.270 2.987 1.00 87.75 114 LEU A O 1
ATOM 860 N N . GLY A 1 115 ? 11.009 -0.906 1.707 1.00 83.44 115 GLY A N 1
ATOM 861 C CA . GLY A 1 115 ? 10.959 0.547 1.908 1.00 83.44 115 GLY A CA 1
ATOM 862 C C . GLY A 1 115 ? 12.047 1.353 1.189 1.00 83.44 115 GLY A C 1
ATOM 863 O O . GLY A 1 115 ? 11.800 2.509 0.860 1.00 83.44 115 GLY A O 1
ATOM 864 N N . ARG A 1 116 ? 13.200 0.750 0.881 1.00 86.88 116 ARG A N 1
ATOM 865 C CA . ARG A 1 116 ? 14.308 1.363 0.135 1.00 86.88 116 ARG A CA 1
ATOM 866 C C . ARG A 1 116 ? 14.756 0.463 -1.014 1.00 86.88 116 ARG A C 1
ATOM 868 O O . ARG A 1 116 ? 14.844 -0.751 -0.840 1.00 86.88 116 ARG A O 1
ATOM 875 N N . GLY A 1 117 ? 15.025 1.050 -2.179 1.00 90.44 117 GLY A N 1
ATOM 876 C CA . GLY A 1 117 ? 15.592 0.344 -3.327 1.00 90.44 117 GLY A CA 1
ATOM 877 C C . GLY A 1 117 ? 17.066 -0.022 -3.132 1.00 90.44 117 GLY A C 1
ATOM 878 O O . GLY A 1 117 ? 17.806 0.654 -2.420 1.00 90.44 117 GLY A O 1
ATOM 879 N N . LEU A 1 118 ? 17.511 -1.082 -3.805 1.00 92.62 118 LEU A N 1
ATOM 880 C CA . LEU A 1 118 ? 18.935 -1.372 -3.986 1.00 92.62 118 LEU A CA 1
ATOM 881 C C . LEU A 1 118 ? 19.610 -0.274 -4.816 1.00 92.62 118 LEU A C 1
ATOM 883 O O . LEU A 1 118 ? 20.744 0.092 -4.511 1.00 92.62 118 LEU A O 1
ATOM 887 N N . VAL A 1 119 ? 18.891 0.267 -5.805 1.00 93.00 119 VAL A N 1
ATOM 888 C CA . VAL A 1 119 ? 19.168 1.552 -6.465 1.00 93.00 119 VAL A CA 1
ATOM 889 C C . VAL A 1 119 ? 18.126 2.554 -5.968 1.00 93.00 119 VAL A C 1
ATOM 891 O O . VAL A 1 119 ? 16.926 2.290 -6.084 1.00 93.00 119 VAL A O 1
ATOM 894 N N . GLU A 1 120 ? 18.567 3.672 -5.395 1.00 88.62 120 GLU A N 1
ATOM 895 C CA . GLU A 1 120 ? 17.695 4.736 -4.888 1.00 88.62 120 GLU A CA 1
ATOM 896 C C . GLU A 1 120 ? 18.270 6.104 -5.300 1.00 88.62 120 GLU A C 1
ATOM 898 O O . GLU A 1 120 ? 19.443 6.347 -4.999 1.00 88.62 120 GLU A O 1
ATOM 903 N N . PRO A 1 121 ? 17.482 6.995 -5.935 1.00 89.50 121 PRO A N 1
ATOM 904 C CA . PRO A 1 121 ? 16.066 6.857 -6.304 1.00 89.50 121 PRO A CA 1
ATOM 905 C C . PRO A 1 121 ? 15.787 5.736 -7.317 1.00 89.50 121 PRO A C 1
ATOM 907 O O . PRO A 1 121 ? 16.598 5.466 -8.194 1.00 89.50 121 PRO A O 1
ATOM 910 N N . VAL A 1 122 ? 14.624 5.082 -7.224 1.00 89.06 122 VAL A N 1
ATOM 911 C CA . VAL A 1 122 ? 14.293 3.922 -8.089 1.00 89.06 122 VAL A CA 1
ATOM 912 C C . VAL A 1 122 ? 14.140 4.229 -9.571 1.00 89.06 122 VAL A C 1
ATOM 914 O O . VAL A 1 122 ? 14.140 3.296 -10.377 1.00 89.06 122 VAL A O 1
ATOM 917 N N . ASP A 1 123 ? 13.981 5.503 -9.912 1.00 87.25 123 ASP A N 1
ATOM 918 C CA . ASP A 1 123 ? 13.799 5.967 -11.282 1.00 87.25 123 ASP A CA 1
ATOM 919 C C . ASP A 1 123 ? 15.100 6.528 -11.887 1.00 87.25 123 ASP A C 1
ATOM 921 O O . ASP A 1 123 ? 15.189 6.639 -13.107 1.00 87.25 123 ASP A O 1
ATOM 925 N N . ASP A 1 124 ? 16.133 6.800 -11.078 1.00 88.62 124 ASP A N 1
ATOM 926 C CA . ASP A 1 124 ? 17.425 7.307 -11.555 1.00 88.62 124 ASP A CA 1
ATOM 927 C C . ASP A 1 124 ? 18.489 6.199 -11.558 1.00 88.62 124 ASP A C 1
ATOM 929 O O . ASP A 1 124 ? 19.188 5.949 -10.576 1.00 88.62 124 ASP A O 1
ATOM 933 N N . TRP A 1 125 ? 18.603 5.537 -12.707 1.00 88.69 125 TRP A N 1
ATOM 934 C CA . TRP A 1 125 ? 19.592 4.486 -12.974 1.00 88.69 125 TRP A CA 1
ATOM 935 C C . TRP A 1 125 ? 20.835 4.998 -13.707 1.00 88.69 125 TRP A C 1
ATOM 937 O O . TRP A 1 125 ? 21.693 4.200 -14.083 1.00 88.69 125 TRP A O 1
ATOM 947 N N . GLU A 1 126 ? 20.905 6.300 -13.985 1.00 85.94 126 GLU A N 1
ATOM 948 C CA . GLU A 1 126 ? 22.034 6.905 -14.694 1.00 85.94 126 GLU A CA 1
ATOM 949 C C . GLU A 1 126 ? 23.058 7.449 -13.704 1.00 85.94 126 GLU A C 1
ATOM 951 O O . GLU A 1 126 ? 24.256 7.200 -13.849 1.00 85.94 126 GLU A O 1
ATOM 956 N N . THR A 1 127 ? 22.578 8.134 -12.668 1.00 90.19 127 THR A N 1
ATOM 957 C CA . THR A 1 127 ? 23.423 8.759 -11.649 1.00 90.19 127 THR A CA 1
ATOM 958 C C . THR A 1 127 ? 23.796 7.776 -10.541 1.00 90.19 127 THR A C 1
ATOM 960 O O . THR A 1 127 ? 24.925 7.791 -10.042 1.00 90.19 127 THR A O 1
ATOM 963 N N . TYR A 1 128 ? 22.861 6.906 -10.142 1.00 87.88 128 TYR A N 1
ATOM 964 C CA . TYR A 1 128 ? 23.005 6.064 -8.954 1.00 87.88 128 TYR A CA 1
ATOM 965 C C . TYR A 1 128 ? 23.346 4.617 -9.296 1.00 87.88 128 TYR A C 1
ATOM 967 O O . TYR A 1 128 ? 22.814 4.016 -10.228 1.00 87.88 128 TYR A O 1
ATOM 975 N N . LYS A 1 129 ? 24.240 4.035 -8.489 1.00 90.44 129 LYS A N 1
ATOM 976 C CA . LYS A 1 129 ? 24.660 2.636 -8.609 1.00 90.44 129 LYS A CA 1
ATOM 977 C C . LYS A 1 129 ? 23.949 1.750 -7.583 1.00 90.44 129 LYS A C 1
ATOM 979 O O . LYS A 1 129 ? 23.610 2.235 -6.501 1.00 90.44 129 LYS A O 1
ATOM 984 N N . PRO A 1 130 ? 23.775 0.449 -7.876 1.00 92.00 130 PRO A N 1
ATOM 985 C CA . PRO A 1 130 ? 23.247 -0.498 -6.904 1.00 92.00 130 PRO A CA 1
ATOM 986 C C . PRO A 1 130 ? 24.131 -0.563 -5.658 1.00 92.00 130 PRO A C 1
ATOM 988 O O . PRO A 1 130 ? 25.341 -0.747 -5.757 1.00 92.00 130 PRO A O 1
ATOM 991 N N . SER A 1 131 ? 23.513 -0.460 -4.484 1.00 91.19 131 SER A N 1
ATOM 992 C CA . SER A 1 131 ? 24.181 -0.660 -3.192 1.00 91.19 131 SER A CA 1
ATOM 993 C C . SER A 1 131 ? 24.732 -2.080 -3.036 1.00 91.19 131 SER A C 1
ATOM 995 O O . SER A 1 131 ? 25.835 -2.255 -2.532 1.00 91.19 131 SER A O 1
ATOM 997 N N . HIS A 1 132 ? 23.978 -3.078 -3.505 1.00 93.12 132 HIS A N 1
ATOM 998 C CA . HIS A 1 132 ? 24.335 -4.496 -3.469 1.00 93.12 132 HIS A CA 1
ATOM 999 C C . HIS A 1 132 ? 24.142 -5.100 -4.869 1.00 93.12 132 HIS A C 1
ATOM 1001 O O . HIS A 1 132 ? 23.074 -5.651 -5.154 1.00 93.12 132 HIS A O 1
ATOM 1007 N N . PRO A 1 133 ? 25.130 -4.961 -5.773 1.00 94.12 133 PRO A N 1
ATOM 1008 C CA . PRO A 1 133 ? 24.985 -5.374 -7.169 1.00 94.12 133 PRO A CA 1
ATOM 1009 C C . PRO A 1 133 ? 24.754 -6.882 -7.315 1.00 94.12 133 PRO A C 1
ATOM 1011 O O . PRO A 1 133 ? 23.882 -7.286 -8.073 1.00 94.12 133 PRO A O 1
ATOM 1014 N N . GLU A 1 134 ? 25.448 -7.709 -6.531 1.00 95.31 134 GLU A N 1
ATOM 1015 C CA . GLU A 1 134 ? 25.301 -9.172 -6.582 1.00 95.31 134 GLU A CA 1
ATOM 1016 C C . GLU A 1 134 ? 23.887 -9.629 -6.202 1.00 95.31 134 GLU A C 1
ATOM 1018 O O . GLU A 1 134 ? 23.311 -10.498 -6.855 1.00 95.31 134 GLU A O 1
ATOM 1023 N N . LEU A 1 135 ? 23.296 -9.000 -5.182 1.00 95.06 135 LEU A N 1
ATOM 1024 C CA . LEU A 1 135 ? 21.920 -9.267 -4.769 1.00 95.06 135 LEU A CA 1
ATOM 1025 C C . LEU A 1 135 ? 20.920 -8.844 -5.849 1.00 95.06 135 LEU A C 1
ATOM 1027 O O . LEU A 1 135 ? 19.957 -9.561 -6.109 1.00 95.06 135 LEU A O 1
ATOM 1031 N N . LEU A 1 136 ? 21.145 -7.694 -6.487 1.00 95.94 136 LEU A N 1
ATOM 1032 C CA . LEU A 1 136 ? 20.287 -7.225 -7.569 1.00 95.94 136 LEU A CA 1
ATOM 1033 C C . LEU A 1 136 ? 20.318 -8.192 -8.760 1.00 95.94 136 LEU A C 1
ATOM 1035 O O . LEU A 1 136 ? 19.258 -8.563 -9.257 1.00 95.94 136 LEU A O 1
ATOM 1039 N N . THR A 1 137 ? 21.506 -8.644 -9.167 1.00 95.19 137 THR A N 1
ATOM 1040 C CA . THR A 1 137 ? 21.678 -9.655 -10.221 1.00 95.19 137 THR A CA 1
ATOM 1041 C C . THR A 1 137 ? 21.044 -10.992 -9.833 1.00 95.19 137 THR A C 1
ATOM 1043 O O . THR A 1 137 ? 20.434 -11.653 -10.667 1.00 95.19 137 THR A O 1
ATOM 1046 N N . TYR A 1 138 ? 21.130 -11.404 -8.565 1.00 96.31 138 TYR A N 1
ATOM 1047 C CA . TYR A 1 138 ? 20.444 -12.609 -8.097 1.00 96.31 138 TYR A CA 1
ATOM 1048 C C . TYR A 1 138 ? 18.917 -12.497 -8.246 1.00 96.31 138 TYR A C 1
ATOM 1050 O O . TYR A 1 138 ? 18.294 -13.362 -8.857 1.00 96.31 138 TYR A O 1
ATOM 1058 N N . LEU A 1 139 ? 18.317 -11.410 -7.749 1.00 96.44 139 LEU A N 1
ATOM 1059 C CA . LEU A 1 139 ? 16.868 -11.185 -7.845 1.00 96.44 139 LEU A CA 1
ATOM 1060 C C . LEU A 1 139 ? 16.389 -11.084 -9.294 1.00 96.44 139 LEU A C 1
ATOM 1062 O O . LEU A 1 139 ? 15.306 -11.560 -9.626 1.00 96.44 139 LEU A O 1
ATOM 1066 N N . GLU A 1 140 ? 17.190 -10.457 -10.147 1.00 94.50 140 GLU A N 1
ATOM 1067 C CA . GLU A 1 140 ? 16.936 -10.366 -11.576 1.00 94.50 140 GLU A CA 1
ATOM 1068 C C . GLU A 1 140 ? 16.903 -11.751 -12.236 1.00 94.50 140 GLU A C 1
ATOM 1070 O O . GLU A 1 140 ? 15.925 -12.075 -12.912 1.00 94.50 140 GLU A O 1
ATOM 1075 N N . ARG A 1 141 ? 17.912 -12.594 -11.993 1.00 94.50 141 ARG A N 1
ATOM 1076 C CA . ARG A 1 141 ? 17.959 -13.960 -12.536 1.00 94.50 141 ARG A CA 1
ATOM 1077 C C . ARG A 1 141 ? 16.776 -14.804 -12.083 1.00 94.50 141 ARG A C 1
ATOM 1079 O O . ARG A 1 141 ? 16.177 -15.483 -12.910 1.00 94.50 141 ARG A O 1
ATOM 1086 N N . GLU A 1 142 ? 16.411 -14.735 -10.805 1.00 96.00 142 GLU A N 1
ATOM 1087 C CA . GLU A 1 142 ? 15.231 -15.431 -10.274 1.00 96.00 142 GLU A CA 1
ATOM 1088 C C . GLU A 1 142 ? 13.937 -14.925 -10.927 1.00 96.00 142 GLU A C 1
ATOM 1090 O O . GLU A 1 142 ? 13.050 -15.707 -11.273 1.00 96.00 142 GLU A O 1
ATOM 1095 N N . PHE A 1 143 ? 13.838 -13.615 -11.168 1.00 95.38 143 PHE A N 1
ATOM 1096 C CA . PHE A 1 143 ? 12.686 -13.032 -11.845 1.00 95.38 143 PHE A CA 1
ATOM 1097 C C . PHE A 1 143 ? 12.565 -13.529 -13.292 1.00 95.38 143 PHE A C 1
ATOM 1099 O O . PHE A 1 143 ? 11.487 -13.976 -13.688 1.00 95.38 143 PHE A O 1
ATOM 1106 N N . VAL A 1 144 ? 13.663 -13.543 -14.053 1.00 93.19 144 VAL A N 1
ATOM 1107 C CA . VAL A 1 144 ? 13.694 -14.084 -15.423 1.00 93.19 144 VAL A CA 1
ATOM 1108 C C . VAL A 1 144 ? 13.402 -15.589 -15.428 1.00 93.19 144 VAL A C 1
ATOM 1110 O O . 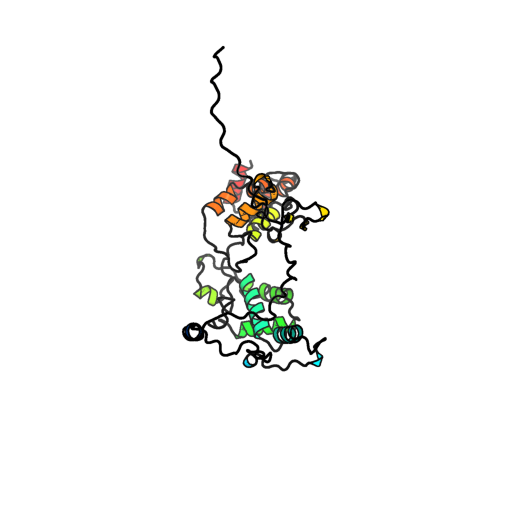VAL A 1 144 ? 12.560 -16.042 -16.201 1.00 93.19 144 VAL A O 1
ATOM 1113 N N . ALA A 1 145 ? 14.022 -16.364 -14.531 1.00 93.94 145 ALA A N 1
ATOM 1114 C CA . ALA A 1 145 ? 13.826 -17.812 -14.423 1.00 93.94 145 ALA A CA 1
ATOM 1115 C C . ALA A 1 145 ? 12.378 -18.198 -14.074 1.00 93.94 145 ALA A C 1
ATOM 1117 O O . ALA A 1 145 ? 11.884 -19.224 -14.537 1.00 93.94 145 ALA A O 1
ATOM 1118 N N . SER A 1 146 ? 11.673 -17.359 -13.309 1.00 94.75 146 SER A N 1
ATOM 1119 C CA . SER A 1 146 ? 10.247 -17.540 -13.000 1.00 94.75 146 SER A CA 1
ATOM 1120 C C . SER A 1 146 ? 9.298 -17.202 -14.160 1.00 94.75 146 SER A C 1
ATOM 1122 O O . SER A 1 146 ? 8.083 -17.312 -14.001 1.00 94.75 146 SER A O 1
ATOM 1124 N N . GLY A 1 147 ? 9.819 -16.761 -15.311 1.00 92.12 147 GLY A N 1
ATOM 1125 C CA . GLY A 1 147 ? 9.003 -16.272 -16.423 1.00 92.12 147 GLY A CA 1
ATOM 1126 C C . GLY A 1 147 ? 8.365 -14.914 -16.131 1.00 92.12 147 GLY A C 1
ATOM 1127 O O . GLY A 1 147 ? 7.241 -14.660 -16.557 1.00 92.12 147 GLY A O 1
ATOM 1128 N N . TYR A 1 148 ? 9.072 -14.046 -15.400 1.00 92.56 148 TYR A N 1
ATOM 1129 C CA . TYR A 1 148 ? 8.608 -12.717 -14.992 1.00 92.56 148 TYR A CA 1
ATOM 1130 C C . TYR A 1 148 ? 7.387 -12.739 -14.044 1.00 92.56 148 TYR A C 1
ATOM 1132 O O . TYR A 1 148 ? 6.575 -11.807 -14.036 1.00 92.56 148 TYR A O 1
ATOM 1140 N N . ASP A 1 149 ? 7.259 -13.766 -13.193 1.00 95.56 149 ASP A N 1
ATOM 1141 C CA . ASP A 1 149 ? 6.191 -13.838 -12.190 1.00 95.56 149 ASP A CA 1
ATOM 1142 C C . ASP A 1 149 ? 6.493 -12.948 -10.969 1.00 95.56 149 ASP A C 1
ATOM 1144 O O . ASP A 1 149 ? 7.298 -13.265 -10.087 1.00 95.56 149 ASP A O 1
ATOM 1148 N N . LEU A 1 150 ? 5.766 -11.832 -10.871 1.00 95.88 150 LEU A N 1
ATOM 1149 C CA . LEU A 1 150 ? 5.851 -10.910 -9.736 1.00 95.88 150 LEU A CA 1
ATOM 1150 C C . LEU A 1 150 ? 5.506 -11.573 -8.393 1.00 95.88 150 LEU A C 1
ATOM 1152 O O . LEU A 1 150 ? 6.034 -11.156 -7.361 1.00 95.88 150 LEU A O 1
ATOM 1156 N N . LYS A 1 151 ? 4.629 -12.587 -8.369 1.00 96.62 151 LYS A N 1
ATOM 1157 C CA . LYS A 1 151 ? 4.273 -13.300 -7.133 1.00 96.62 151 LYS A CA 1
ATOM 1158 C C . LYS A 1 151 ? 5.399 -14.218 -6.679 1.00 96.62 151 LYS A C 1
ATOM 1160 O O . LYS A 1 151 ? 5.643 -14.294 -5.474 1.00 96.62 151 LYS A O 1
ATOM 1165 N N . ALA A 1 152 ? 6.082 -14.886 -7.607 1.00 97.00 152 ALA A N 1
ATOM 1166 C CA . ALA A 1 152 ? 7.257 -15.693 -7.297 1.00 97.00 152 ALA A CA 1
ATOM 1167 C C . ALA A 1 152 ? 8.369 -14.826 -6.691 1.00 97.00 152 ALA A C 1
ATOM 1169 O O . ALA A 1 152 ? 8.853 -15.126 -5.598 1.00 97.00 152 ALA A O 1
ATOM 1170 N N . LEU A 1 153 ? 8.678 -13.689 -7.324 1.00 97.19 153 LEU A N 1
ATOM 1171 C CA . LEU A 1 153 ? 9.667 -12.738 -6.812 1.00 97.19 153 LEU A CA 1
ATOM 1172 C C . LEU A 1 153 ? 9.263 -12.154 -5.447 1.00 97.19 153 LEU A C 1
ATOM 1174 O O . LEU A 1 153 ? 10.084 -12.068 -4.533 1.00 97.19 153 LEU A O 1
ATOM 1178 N N . ALA A 1 154 ? 7.992 -11.779 -5.275 1.00 96.88 154 ALA A N 1
ATOM 1179 C CA . ALA A 1 154 ? 7.492 -11.304 -3.988 1.00 96.88 154 ALA A CA 1
ATOM 1180 C C . ALA A 1 154 ? 7.640 -12.375 -2.901 1.00 96.88 154 ALA A C 1
ATOM 1182 O O . ALA A 1 154 ? 8.124 -12.071 -1.815 1.00 96.88 154 ALA A O 1
ATOM 1183 N N . ARG A 1 155 ? 7.280 -13.633 -3.187 1.00 97.00 155 ARG A N 1
ATOM 1184 C CA . ARG A 1 155 ? 7.442 -14.745 -2.242 1.00 97.00 155 ARG A CA 1
ATOM 1185 C C . ARG A 1 155 ? 8.900 -14.903 -1.821 1.00 97.00 155 ARG A C 1
ATOM 1187 O O . ARG A 1 155 ? 9.147 -14.988 -0.623 1.00 97.00 155 ARG A O 1
ATOM 1194 N N . LEU A 1 156 ? 9.834 -14.875 -2.774 1.00 96.88 156 LEU A N 1
ATOM 1195 C CA . LEU A 1 156 ? 11.273 -14.953 -2.509 1.00 96.88 156 LEU A CA 1
ATOM 1196 C C . LEU A 1 156 ? 11.716 -13.868 -1.514 1.00 96.88 156 LEU A C 1
ATOM 1198 O O . LEU A 1 156 ? 12.313 -14.178 -0.482 1.00 96.88 156 LEU A O 1
ATOM 1202 N N . ILE A 1 157 ? 11.347 -12.609 -1.772 1.00 95.75 157 ILE A N 1
ATOM 1203 C CA . ILE A 1 157 ? 11.687 -11.470 -0.904 1.00 95.75 157 ILE A CA 1
ATOM 1204 C C . ILE A 1 157 ? 11.053 -11.624 0.485 1.00 95.75 157 ILE A C 1
ATOM 1206 O O . ILE A 1 157 ? 11.746 -11.482 1.492 1.00 95.75 157 ILE A O 1
ATOM 1210 N N . LEU A 1 158 ? 9.759 -11.946 0.558 1.00 95.06 158 LEU A N 1
ATOM 1211 C CA . LEU A 1 158 ? 9.014 -12.067 1.818 1.00 95.06 158 LEU A CA 1
ATOM 1212 C C . LEU A 1 158 ? 9.476 -13.263 2.671 1.00 95.06 158 LEU A C 1
ATOM 1214 O O . LEU A 1 158 ? 9.385 -13.225 3.898 1.00 95.06 158 LEU A O 1
ATOM 1218 N N . SER A 1 159 ? 10.001 -14.316 2.039 1.00 95.88 159 SER A N 1
ATOM 1219 C CA . SER A 1 159 ? 10.608 -15.461 2.729 1.00 95.88 159 SER A CA 1
ATOM 1220 C C . SER A 1 159 ? 12.056 -15.230 3.174 1.00 95.88 159 SER A C 1
ATOM 1222 O O . SER A 1 159 ? 12.621 -16.072 3.866 1.00 95.88 159 SER A O 1
ATOM 1224 N N . SER A 1 160 ? 12.674 -14.112 2.781 1.00 94.00 160 SER A N 1
ATOM 1225 C CA . SER A 1 160 ? 14.074 -13.839 3.099 1.00 94.00 160 SER A CA 1
ATOM 1226 C C . SER A 1 160 ? 14.277 -13.488 4.575 1.00 94.00 160 SER A C 1
ATOM 1228 O O . SER A 1 160 ? 13.436 -12.847 5.211 1.00 94.00 160 SER A O 1
ATOM 1230 N N . HIS A 1 161 ? 15.458 -13.820 5.105 1.00 92.19 161 HIS A N 1
ATOM 1231 C CA . HIS A 1 161 ? 15.845 -13.412 6.456 1.00 92.19 161 HIS A CA 1
ATOM 1232 C C . HIS A 1 161 ? 15.818 -11.892 6.637 1.00 92.19 161 HIS A C 1
ATOM 1234 O O . HIS A 1 161 ? 15.460 -11.429 7.710 1.00 92.19 161 HIS A O 1
ATOM 1240 N N . ILE A 1 162 ? 16.172 -11.111 5.609 1.00 89.75 162 ILE A N 1
ATOM 1241 C CA . ILE A 1 162 ? 16.174 -9.644 5.695 1.00 89.75 162 ILE A CA 1
ATOM 1242 C C . ILE A 1 162 ? 14.759 -9.126 5.960 1.00 89.75 162 ILE A C 1
ATOM 1244 O O . ILE A 1 162 ? 14.586 -8.298 6.847 1.00 89.75 162 ILE A O 1
ATOM 1248 N N . TYR A 1 163 ? 13.753 -9.636 5.243 1.00 90.44 163 TYR A N 1
ATOM 1249 C CA . TYR A 1 163 ? 12.365 -9.212 5.433 1.00 90.44 163 TYR A CA 1
ATOM 1250 C C . TYR A 1 163 ? 11.792 -9.648 6.789 1.00 90.44 163 TYR A C 1
ATOM 1252 O O . TYR A 1 163 ? 11.027 -8.909 7.399 1.00 90.44 163 TYR A O 1
ATOM 1260 N N . GLN A 1 164 ? 12.177 -10.830 7.275 1.00 91.00 164 GLN A N 1
ATOM 1261 C CA . GLN A 1 164 ? 11.664 -11.402 8.528 1.00 91.00 164 GLN A CA 1
ATOM 1262 C C . GLN A 1 164 ? 12.369 -10.890 9.794 1.00 91.00 164 GLN A C 1
ATOM 1264 O O . GLN A 1 164 ? 11.977 -11.245 10.906 1.00 91.00 164 GLN A O 1
ATOM 1269 N N . ARG A 1 165 ? 13.416 -10.069 9.660 1.00 89.94 165 ARG A N 1
ATOM 1270 C CA . ARG A 1 165 ? 14.072 -9.436 10.809 1.00 89.94 165 ARG A CA 1
ATOM 1271 C C . ARG A 1 165 ? 13.157 -8.411 11.470 1.00 89.94 165 ARG A C 1
ATOM 1273 O O . ARG A 1 165 ? 12.350 -7.753 10.820 1.00 89.94 165 ARG A O 1
ATOM 1280 N N . GLN A 1 166 ? 13.342 -8.237 12.776 1.00 83.88 166 GLN A N 1
ATOM 1281 C CA . GLN A 1 166 ? 12.655 -7.193 13.528 1.00 83.88 166 GLN A CA 1
ATOM 1282 C C . GLN A 1 166 ? 13.053 -5.805 13.014 1.00 83.88 166 GLN A C 1
ATOM 1284 O O . GLN A 1 166 ? 14.232 -5.516 12.796 1.00 83.88 166 GLN A O 1
ATOM 1289 N N . THR A 1 167 ? 12.063 -4.931 12.847 1.00 79.44 167 THR A N 1
ATOM 1290 C CA . THR A 1 167 ? 12.294 -3.522 12.528 1.00 79.44 167 THR A CA 1
ATOM 1291 C C . THR A 1 167 ? 12.885 -2.802 13.735 1.00 79.44 167 THR A C 1
ATOM 1293 O O . THR A 1 167 ? 12.317 -2.828 14.827 1.00 79.44 167 THR A O 1
ATOM 1296 N N . ASN A 1 168 ? 13.995 -2.091 13.533 1.00 72.31 168 ASN A N 1
ATOM 1297 C CA . ASN A 1 168 ? 14.541 -1.200 14.549 1.00 72.31 168 ASN A CA 1
ATOM 1298 C C . ASN A 1 168 ? 13.789 0.141 14.534 1.00 72.31 168 ASN A C 1
ATOM 1300 O O . ASN A 1 168 ? 14.140 1.056 13.794 1.00 72.31 168 ASN A O 1
ATOM 1304 N N . VAL A 1 169 ? 12.740 0.250 15.351 1.00 66.69 169 VAL A N 1
ATOM 1305 C CA . VAL A 1 169 ? 11.923 1.473 15.469 1.00 66.69 169 VAL A CA 1
ATOM 1306 C C . VAL A 1 169 ? 12.707 2.622 16.124 1.00 66.69 169 VAL A C 1
ATOM 1308 O O . VAL A 1 169 ? 12.477 3.785 15.804 1.00 66.69 169 VAL A O 1
ATOM 1311 N N . ALA A 1 170 ? 13.664 2.308 17.005 1.00 60.06 170 ALA A N 1
ATOM 1312 C CA . ALA A 1 170 ? 14.412 3.294 17.787 1.00 60.06 170 ALA A CA 1
ATOM 1313 C C . ALA A 1 170 ? 15.459 4.067 16.968 1.00 60.06 170 ALA A C 1
ATOM 1315 O O . ALA A 1 170 ? 15.808 5.189 17.325 1.00 60.06 170 ALA A O 1
ATOM 1316 N N . ALA A 1 171 ? 15.946 3.491 15.866 1.00 55.81 171 ALA A N 1
ATOM 1317 C CA . ALA A 1 171 ? 16.937 4.127 14.998 1.00 55.81 171 ALA A CA 1
ATOM 1318 C C . ALA A 1 171 ? 16.369 5.258 14.118 1.00 55.81 171 ALA A C 1
ATOM 1320 O O . ALA A 1 171 ? 17.135 5.979 13.480 1.00 55.81 171 ALA A O 1
ATOM 1321 N N . GLY A 1 172 ? 15.043 5.433 14.077 1.00 57.75 172 GLY A N 1
ATOM 1322 C CA . GLY A 1 172 ? 14.405 6.363 13.148 1.00 57.75 172 GLY A CA 1
ATOM 1323 C C . GLY A 1 172 ? 14.631 5.974 11.680 1.00 57.75 172 GLY A C 1
ATOM 1324 O O . GLY A 1 172 ? 15.004 4.846 11.358 1.00 57.75 172 GLY A O 1
ATOM 1325 N N . ILE A 1 173 ? 14.375 6.912 10.767 1.00 62.72 173 ILE A N 1
ATOM 1326 C CA . ILE A 1 173 ? 14.625 6.736 9.328 1.00 62.72 173 ILE A CA 1
ATOM 1327 C C . ILE A 1 173 ? 16.047 7.239 9.028 1.00 62.72 173 ILE A C 1
ATOM 1329 O O . ILE A 1 173 ? 16.222 8.320 8.475 1.00 62.72 173 ILE A O 1
ATOM 1333 N N . ASP A 1 174 ? 17.078 6.499 9.446 1.00 67.69 174 ASP A N 1
ATOM 1334 C CA . ASP A 1 174 ? 18.460 6.782 9.031 1.00 67.69 174 ASP A CA 1
ATOM 1335 C C . ASP A 1 174 ? 18.732 6.129 7.666 1.00 67.69 174 ASP A C 1
ATOM 1337 O O . ASP A 1 174 ? 18.783 4.901 7.537 1.00 67.69 174 ASP A O 1
ATOM 1341 N N . GLU A 1 175 ? 18.918 6.951 6.632 1.00 67.44 175 GLU A N 1
ATOM 1342 C CA . GLU A 1 175 ? 19.178 6.491 5.264 1.00 67.44 175 GLU A CA 1
ATOM 1343 C C . GLU A 1 175 ? 20.444 5.634 5.148 1.00 67.44 175 GLU A C 1
ATOM 1345 O O . GLU A 1 175 ? 20.481 4.701 4.339 1.00 67.44 175 GLU A O 1
ATOM 1350 N N . ARG A 1 176 ? 21.467 5.901 5.973 1.00 68.81 176 ARG A N 1
ATOM 1351 C CA . ARG A 1 176 ? 22.719 5.130 5.963 1.00 68.81 176 ARG A CA 1
ATOM 1352 C C . ARG A 1 176 ? 22.507 3.738 6.540 1.00 68.81 176 ARG A C 1
ATOM 1354 O O . ARG A 1 176 ? 23.020 2.767 5.994 1.00 68.81 176 ARG A O 1
ATOM 1361 N N . GLN A 1 177 ? 21.713 3.613 7.602 1.00 65.00 177 GLN A N 1
ATOM 1362 C CA . GLN A 1 177 ? 21.357 2.306 8.165 1.00 65.00 177 GLN A CA 1
ATOM 1363 C C . GLN A 1 177 ? 20.400 1.536 7.256 1.00 65.00 177 GLN A C 1
ATOM 1365 O O . GLN A 1 177 ? 20.549 0.324 7.099 1.00 65.00 177 GLN A O 1
ATOM 1370 N N . ALA A 1 178 ? 19.466 2.231 6.602 1.00 67.31 178 ALA A N 1
ATOM 1371 C CA . ALA A 1 178 ? 18.589 1.626 5.605 1.00 67.31 178 ALA A CA 1
ATOM 1372 C C . ALA A 1 178 ? 19.388 1.059 4.419 1.00 67.31 178 ALA A C 1
ATOM 1374 O O . ALA A 1 178 ? 19.033 0.009 3.887 1.00 67.31 178 ALA A O 1
ATOM 1375 N N . GLN A 1 179 ? 20.498 1.702 4.035 1.00 74.06 179 GLN A N 1
ATOM 1376 C CA . GLN A 1 179 ? 21.413 1.175 3.022 1.00 74.06 179 GLN A CA 1
ATOM 1377 C C . GLN A 1 179 ? 22.103 -0.123 3.463 1.00 74.06 179 GLN A C 1
ATOM 1379 O O . GLN A 1 179 ? 22.374 -0.959 2.611 1.00 74.06 179 GLN A O 1
ATOM 1384 N N . LEU A 1 180 ? 22.352 -0.327 4.761 1.00 79.44 180 LEU A N 1
ATOM 1385 C CA . LEU A 1 180 ? 22.986 -1.542 5.294 1.00 79.44 180 LEU A CA 1
ATOM 1386 C C . LEU A 1 180 ? 22.036 -2.747 5.393 1.00 79.44 180 LEU A C 1
ATOM 1388 O O . LEU A 1 180 ? 22.477 -3.833 5.762 1.00 79.44 180 LEU A O 1
ATOM 1392 N N . LEU A 1 181 ? 20.742 -2.574 5.087 1.00 78.94 181 LEU A N 1
ATOM 1393 C CA . LEU A 1 181 ? 19.734 -3.643 5.091 1.00 78.94 181 LEU A CA 1
ATOM 1394 C C . LEU A 1 181 ? 19.690 -4.443 6.410 1.00 78.94 181 LEU A C 1
ATOM 1396 O O . LEU A 1 181 ? 19.469 -5.656 6.415 1.00 78.94 181 LEU A O 1
ATOM 1400 N N . ALA A 1 182 ? 19.886 -3.770 7.551 1.00 80.00 182 ALA A N 1
ATOM 1401 C CA . ALA A 1 182 ? 19.835 -4.412 8.867 1.00 80.00 182 ALA A CA 1
ATOM 1402 C C . ALA A 1 182 ? 18.468 -5.080 9.131 1.00 80.00 182 ALA A C 1
ATOM 1404 O O . ALA A 1 182 ? 18.420 -6.159 9.723 1.00 80.00 182 ALA A O 1
ATOM 1405 N N . GLY A 1 183 ? 17.393 -4.477 8.620 1.00 77.75 183 GLY A N 1
ATOM 1406 C CA . GLY A 1 183 ? 16.015 -4.967 8.596 1.00 77.75 183 GLY A CA 1
ATOM 1407 C C . GLY A 1 183 ? 15.118 -3.979 7.831 1.00 77.75 183 GLY A C 1
ATOM 1408 O O . GLY A 1 183 ? 15.613 -2.938 7.384 1.00 77.75 183 GLY A O 1
ATOM 1409 N N . PRO A 1 184 ? 13.816 -4.269 7.661 1.00 77.31 184 PRO A N 1
ATOM 1410 C CA . PRO A 1 184 ? 12.898 -3.343 7.008 1.00 77.31 184 PRO A CA 1
ATOM 1411 C C . PRO A 1 184 ? 12.735 -2.066 7.854 1.00 77.31 184 PRO A C 1
ATOM 1413 O O . PRO A 1 184 ? 12.394 -2.173 9.037 1.00 77.31 184 PRO A O 1
ATOM 1416 N N . PRO A 1 185 ? 12.946 -0.865 7.281 1.00 78.56 185 PRO A N 1
ATOM 1417 C CA . PRO A 1 185 ? 12.712 0.395 7.970 1.00 78.56 185 PRO A CA 1
ATOM 1418 C C . PRO A 1 185 ? 11.211 0.591 8.243 1.00 78.56 185 PRO A C 1
ATOM 1420 O O . PRO A 1 185 ? 10.373 0.104 7.473 1.00 78.56 185 PRO A O 1
ATOM 1423 N N . PRO A 1 186 ? 10.843 1.326 9.309 1.00 78.88 186 PRO A N 1
ATOM 1424 C CA . PRO A 1 186 ? 9.454 1.691 9.546 1.00 78.88 186 PRO A CA 1
ATOM 1425 C C . PRO A 1 186 ? 8.934 2.549 8.386 1.00 78.88 186 PRO A C 1
ATOM 1427 O O . PRO A 1 186 ? 9.628 3.424 7.868 1.00 78.88 186 PRO A O 1
ATOM 1430 N N . ARG A 1 187 ? 7.694 2.290 7.969 1.00 79.56 187 ARG A N 1
ATOM 1431 C CA . ARG A 1 187 ? 7.064 2.931 6.806 1.00 79.56 187 ARG A CA 1
ATOM 1432 C C . ARG A 1 187 ? 5.706 3.455 7.212 1.00 79.56 187 ARG A C 1
ATOM 1434 O O . ARG A 1 187 ? 4.977 2.762 7.922 1.00 79.56 187 ARG A O 1
ATOM 1441 N N . ARG A 1 188 ? 5.319 4.624 6.705 1.00 82.38 188 ARG A N 1
ATOM 1442 C CA . ARG A 1 188 ? 3.928 5.051 6.860 1.00 82.38 188 ARG A CA 1
ATOM 1443 C C . ARG A 1 188 ? 3.023 4.256 5.937 1.00 82.38 188 ARG A C 1
ATOM 1445 O O . ARG A 1 188 ? 3.402 3.905 4.817 1.00 82.38 188 ARG A O 1
ATOM 1452 N N . MET A 1 189 ? 1.810 4.021 6.417 1.00 87.25 189 MET A N 1
ATOM 1453 C CA . MET A 1 189 ? 0.735 3.482 5.604 1.00 87.25 189 MET A CA 1
ATOM 1454 C C . MET A 1 189 ? 0.365 4.484 4.510 1.00 87.25 189 MET A C 1
ATOM 1456 O O . MET A 1 189 ? 0.326 5.693 4.731 1.00 87.25 189 MET A O 1
ATOM 1460 N N . THR A 1 190 ? 0.103 3.962 3.318 1.00 88.31 190 THR A N 1
ATOM 1461 C CA . THR A 1 190 ? -0.539 4.730 2.248 1.00 88.31 190 THR A CA 1
ATOM 1462 C C . THR A 1 190 ? -1.984 5.046 2.625 1.00 88.31 190 THR A C 1
ATOM 1464 O O . THR A 1 190 ? -2.590 4.327 3.418 1.00 88.31 190 THR A O 1
ATOM 1467 N N . ALA A 1 191 ? -2.545 6.097 2.033 1.00 90.31 191 ALA A N 1
ATOM 1468 C CA . ALA A 1 191 ? -3.939 6.488 2.217 1.00 90.31 191 ALA A CA 1
ATOM 1469 C C . ALA A 1 191 ? -4.915 5.307 2.049 1.00 90.31 191 ALA A C 1
ATOM 1471 O O . ALA A 1 191 ? -5.770 5.062 2.897 1.00 90.31 191 ALA A O 1
ATOM 1472 N N . GLU A 1 192 ? -4.724 4.519 0.992 1.00 91.44 192 GLU A N 1
ATOM 1473 C CA . GLU A 1 192 ? -5.534 3.347 0.680 1.00 91.44 192 GLU A CA 1
ATOM 1474 C C . GLU A 1 192 ? -5.395 2.265 1.750 1.00 91.44 192 GLU A C 1
ATOM 1476 O O . GLU A 1 192 ? -6.393 1.679 2.149 1.00 91.44 192 GLU A O 1
ATOM 1481 N N . GLN A 1 193 ? -4.179 2.036 2.262 1.00 92.38 193 GLN A N 1
ATOM 1482 C CA . GLN A 1 193 ? -3.965 1.105 3.371 1.00 92.38 193 GLN A CA 1
ATOM 1483 C C . GLN A 1 193 ? -4.664 1.574 4.645 1.00 92.38 193 GLN A C 1
ATOM 1485 O O . GLN A 1 193 ? -5.237 0.745 5.336 1.00 92.38 193 GLN A O 1
ATOM 1490 N N . VAL A 1 194 ? -4.635 2.874 4.959 1.00 93.00 194 VAL A N 1
ATOM 1491 C CA . VAL A 1 194 ? -5.334 3.418 6.136 1.00 93.00 194 VAL A CA 1
ATOM 1492 C C . VAL A 1 194 ? -6.829 3.128 6.032 1.00 93.00 194 VAL A C 1
ATOM 1494 O O . VAL A 1 194 ? -7.403 2.541 6.945 1.00 93.00 194 VAL A O 1
ATOM 1497 N N . VAL A 1 195 ? -7.447 3.469 4.900 1.00 93.44 195 VAL A N 1
ATOM 1498 C CA . VAL A 1 195 ? -8.876 3.224 4.664 1.00 93.44 195 VAL A CA 1
ATOM 1499 C C . VAL A 1 195 ? -9.201 1.730 4.673 1.00 93.44 195 VAL A C 1
ATOM 1501 O O . VAL A 1 195 ? -10.086 1.303 5.413 1.00 93.44 195 VAL A O 1
ATOM 1504 N N . ASP A 1 196 ? -8.487 0.923 3.886 1.00 94.31 196 ASP A N 1
ATOM 1505 C CA . ASP A 1 196 ? -8.753 -0.513 3.782 1.00 94.31 196 ASP A CA 1
ATOM 1506 C C . ASP A 1 196 ? -8.574 -1.213 5.139 1.00 94.31 196 ASP A C 1
ATOM 1508 O O . ASP A 1 196 ? -9.342 -2.123 5.452 1.00 94.31 196 ASP A O 1
ATOM 1512 N N . SER A 1 197 ? -7.619 -0.780 5.972 1.00 93.25 197 SER A N 1
ATOM 1513 C CA . SER A 1 197 ? -7.445 -1.291 7.336 1.00 93.25 197 SER A CA 1
ATOM 1514 C C . SER A 1 197 ? -8.633 -0.963 8.240 1.00 93.25 197 SER A C 1
ATOM 1516 O O . SER A 1 197 ? -9.085 -1.853 8.954 1.00 93.25 197 SER A O 1
ATOM 1518 N N . LEU A 1 198 ? -9.188 0.254 8.184 1.00 92.69 198 LEU A N 1
ATOM 1519 C CA . LEU A 1 198 ? -10.357 0.638 8.992 1.00 92.69 198 LEU A CA 1
ATOM 1520 C C . LEU A 1 198 ? -11.581 -0.247 8.700 1.00 92.69 198 LEU A C 1
ATOM 1522 O O . LEU A 1 198 ? -12.246 -0.727 9.620 1.00 92.69 198 LEU A O 1
ATOM 1526 N N . PHE A 1 199 ? -11.863 -0.503 7.422 1.00 93.38 199 PHE A N 1
ATOM 1527 C CA . PHE A 1 199 ? -12.966 -1.383 7.019 1.00 93.38 199 PHE A CA 1
ATOM 1528 C C . PHE A 1 199 ? -12.669 -2.860 7.303 1.00 93.38 199 PHE A C 1
ATOM 1530 O O . PHE A 1 199 ? -13.536 -3.581 7.782 1.00 93.38 199 PHE A O 1
ATOM 1537 N N . THR A 1 200 ? -11.428 -3.308 7.083 1.00 92.94 200 THR A N 1
ATOM 1538 C CA . THR A 1 200 ? -11.037 -4.705 7.345 1.00 92.94 200 THR A CA 1
ATOM 1539 C C . THR A 1 200 ? -11.153 -5.053 8.828 1.00 92.94 200 THR A C 1
ATOM 1541 O O . THR A 1 200 ? -11.704 -6.093 9.165 1.00 92.94 200 THR A O 1
ATOM 1544 N N . VAL A 1 201 ? -10.673 -4.178 9.714 1.00 91.81 201 VAL A N 1
ATOM 1545 C CA . VAL A 1 201 ? -10.679 -4.401 11.167 1.00 91.81 201 VAL A CA 1
ATOM 1546 C C . VAL A 1 201 ? -12.090 -4.322 11.753 1.00 91.81 201 VAL A C 1
ATOM 1548 O O . VAL A 1 201 ? -12.426 -5.098 12.639 1.00 91.81 201 VAL A O 1
ATOM 1551 N N . SER A 1 202 ? -12.937 -3.424 11.241 1.00 91.94 202 SER A N 1
ATOM 1552 C CA . SER A 1 202 ? -14.348 -3.358 11.656 1.00 91.94 202 SER A CA 1
ATOM 1553 C C . SER A 1 202 ? -15.209 -4.486 11.081 1.00 91.94 202 SER A C 1
ATOM 1555 O O . SER A 1 202 ? -16.370 -4.626 11.462 1.00 91.94 202 SER A O 1
ATOM 1557 N N . GLY A 1 203 ? -14.671 -5.279 10.148 1.00 91.62 203 GLY A N 1
ATOM 1558 C CA . GLY A 1 203 ? -15.417 -6.292 9.403 1.00 91.62 203 GLY A CA 1
ATOM 1559 C C . GLY A 1 203 ? -16.471 -5.718 8.454 1.00 91.62 203 GLY A C 1
ATOM 1560 O O . GLY A 1 203 ? -17.192 -6.483 7.819 1.00 91.62 203 GLY A O 1
ATOM 1561 N N . LYS A 1 204 ? -16.555 -4.387 8.324 1.00 91.75 204 LYS A N 1
ATOM 1562 C CA . LYS A 1 204 ? -17.567 -3.739 7.494 1.00 91.75 204 LYS A CA 1
ATOM 1563 C C . LYS A 1 204 ? -17.182 -3.807 6.021 1.00 91.75 204 LYS A C 1
ATOM 1565 O O . LYS A 1 204 ? -16.040 -3.491 5.666 1.00 91.75 204 LYS A O 1
ATOM 1570 N N . PRO A 1 205 ? -18.123 -4.125 5.118 1.00 88.50 205 PRO A N 1
ATOM 1571 C CA . PRO A 1 205 ? -17.881 -3.938 3.700 1.00 88.50 205 PRO A CA 1
ATOM 1572 C C . PRO A 1 205 ? -17.697 -2.445 3.398 1.00 88.50 205 PRO A C 1
ATOM 1574 O O . PRO A 1 205 ? -18.349 -1.582 3.990 1.00 88.50 205 PRO A O 1
ATOM 1577 N N . VAL A 1 206 ? -16.851 -2.134 2.413 1.00 87.56 206 VAL A N 1
ATOM 1578 C CA . VAL A 1 206 ? -16.779 -0.790 1.820 1.00 87.56 206 VAL A CA 1
ATOM 1579 C C . VAL A 1 206 ? -18.045 -0.581 0.986 1.00 87.56 206 VAL A C 1
ATOM 1581 O O . VAL A 1 206 ? -18.036 -0.697 -0.232 1.00 87.56 206 VAL A O 1
ATOM 1584 N N . ASN A 1 207 ? -19.177 -0.367 1.650 1.00 82.06 207 ASN A N 1
ATOM 1585 C CA . ASN A 1 207 ? -20.456 -0.138 0.997 1.00 82.06 207 ASN A CA 1
ATOM 1586 C C . ASN A 1 207 ? -20.593 1.359 0.706 1.00 82.06 207 ASN A C 1
ATOM 1588 O O . ASN A 1 207 ? -21.132 2.121 1.515 1.00 82.06 207 ASN A O 1
ATOM 1592 N N . ILE A 1 208 ? -20.004 1.783 -0.405 1.00 82.88 208 ILE A N 1
ATOM 1593 C CA . ILE A 1 208 ? -20.185 3.125 -0.957 1.00 82.88 208 ILE A CA 1
ATOM 1594 C C . ILE A 1 208 ? -21.008 3.044 -2.240 1.00 82.88 208 ILE A C 1
ATOM 1596 O O . ILE A 1 208 ? -21.169 1.969 -2.825 1.00 82.88 208 ILE A O 1
ATOM 1600 N N . GLU A 1 209 ? -21.548 4.181 -2.665 1.00 81.00 209 GLU A N 1
ATOM 1601 C CA . GLU A 1 209 ? -22.338 4.281 -3.885 1.00 81.00 209 GLU A CA 1
ATOM 1602 C C . GLU A 1 209 ? -21.527 3.803 -5.109 1.00 81.00 209 GLU A C 1
ATOM 16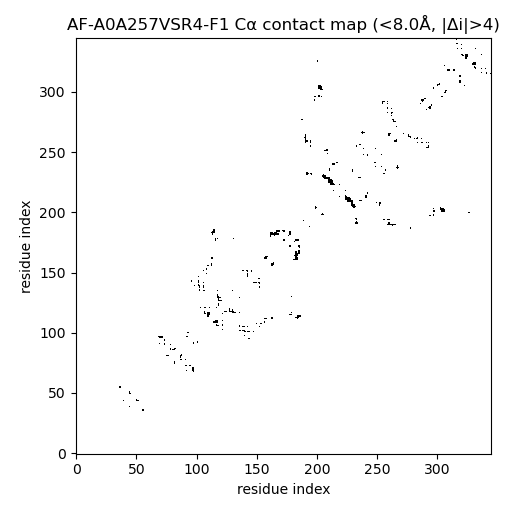04 O O . GLU A 1 209 ? -20.294 3.892 -5.113 1.00 81.00 209 GLU A O 1
ATOM 1609 N N . PRO A 1 210 ? -22.181 3.267 -6.157 1.00 79.38 210 PRO A N 1
ATOM 1610 C CA . PRO A 1 210 ? -21.500 2.924 -7.399 1.00 79.38 210 PRO A CA 1
ATOM 1611 C C . PRO A 1 210 ? -20.763 4.130 -7.977 1.00 79.38 210 PRO A C 1
ATOM 1613 O O . PRO A 1 210 ? -21.287 5.241 -7.992 1.00 79.38 210 PRO A O 1
ATOM 1616 N N . MET A 1 211 ? -19.556 3.899 -8.481 1.00 78.38 211 MET A N 1
ATOM 1617 C CA . MET A 1 211 ? -18.766 4.938 -9.124 1.00 78.38 211 MET A CA 1
ATOM 1618 C C . MET A 1 211 ? -19.191 5.073 -10.581 1.00 78.38 211 MET A C 1
ATOM 1620 O O . MET A 1 211 ? -19.243 4.094 -11.328 1.00 78.38 211 MET A O 1
ATOM 1624 N N . ASN A 1 212 ? -19.462 6.299 -11.005 1.00 71.62 212 ASN A N 1
ATOM 1625 C CA . ASN A 1 212 ? -19.776 6.633 -12.383 1.00 71.62 212 ASN A CA 1
ATOM 1626 C C . ASN A 1 212 ? -18.943 7.832 -12.833 1.00 71.62 212 ASN A C 1
ATOM 1628 O O . ASN A 1 212 ? -18.728 8.785 -12.092 1.00 71.62 212 ASN A O 1
ATOM 1632 N N . ILE A 1 213 ? -18.491 7.786 -14.080 1.00 68.56 213 ILE A N 1
ATOM 1633 C CA . ILE A 1 213 ? -17.951 8.945 -14.774 1.00 68.56 213 ILE A CA 1
ATOM 1634 C C . ILE A 1 213 ? -19.026 9.410 -15.752 1.00 68.56 213 ILE A C 1
ATOM 1636 O O . ILE A 1 213 ? -19.231 8.800 -16.805 1.00 68.56 213 ILE A O 1
ATOM 1640 N N . ASP A 1 214 ? -19.706 10.500 -15.401 1.00 58.75 214 ASP A N 1
ATOM 1641 C CA . ASP A 1 214 ? -20.420 11.310 -16.382 1.00 58.75 214 ASP A CA 1
ATOM 1642 C C . ASP A 1 214 ? -19.493 12.444 -16.826 1.00 58.75 214 ASP A C 1
ATOM 1644 O O . ASP A 1 214 ? -19.095 13.286 -16.026 1.00 58.75 214 ASP A O 1
ATOM 1648 N N . VAL A 1 215 ? -19.074 12.404 -18.091 1.00 61.25 215 VAL A N 1
ATOM 1649 C CA . VAL A 1 215 ? -18.118 13.369 -18.655 1.00 61.25 215 VAL A CA 1
ATOM 1650 C C . VAL A 1 215 ? -18.768 14.743 -18.840 1.00 61.25 215 VAL A C 1
ATOM 1652 O O . VAL A 1 215 ? -18.075 15.749 -18.734 1.00 61.25 215 VAL A O 1
ATOM 1655 N N . ASP A 1 216 ? -20.085 14.783 -19.079 1.00 64.62 216 ASP A N 1
ATOM 1656 C CA . ASP A 1 216 ? -20.792 15.992 -19.521 1.00 64.62 216 ASP A CA 1
ATOM 1657 C C . ASP A 1 216 ? -22.060 16.303 -18.695 1.00 64.62 216 ASP A C 1
ATOM 1659 O O . ASP A 1 216 ? -22.770 17.260 -18.996 1.00 64.62 216 ASP A O 1
ATOM 1663 N N . GLY A 1 217 ? -22.390 15.497 -17.677 1.00 59.12 217 GLY A N 1
ATOM 1664 C CA . GLY A 1 217 ? -23.547 15.694 -16.781 1.00 59.12 217 GLY A CA 1
ATOM 1665 C C . GLY A 1 217 ? -24.923 15.495 -17.436 1.00 59.12 217 GLY A C 1
ATOM 1666 O O . GLY A 1 217 ? -25.955 15.720 -16.803 1.00 59.12 217 GLY A O 1
ATOM 1667 N N . MET A 1 218 ? -24.936 15.154 -18.726 1.00 61.06 218 MET A N 1
ATOM 1668 C CA . MET A 1 218 ? -26.113 15.137 -19.602 1.00 61.06 218 MET A CA 1
ATOM 1669 C C . MET A 1 218 ? -26.307 13.784 -20.292 1.00 61.06 218 MET A C 1
ATOM 1671 O O . MET A 1 218 ? -27.225 13.625 -21.100 1.00 61.06 218 MET A O 1
ATOM 1675 N N . ARG A 1 219 ? -25.428 12.810 -20.029 1.00 64.75 219 ARG A N 1
ATOM 1676 C CA . ARG A 1 219 ? -25.503 11.494 -20.666 1.00 64.75 219 ARG A CA 1
ATOM 1677 C C . ARG A 1 219 ? -26.580 10.653 -19.988 1.00 64.75 219 ARG A C 1
ATOM 1679 O O . ARG A 1 219 ? -26.731 10.660 -18.771 1.00 64.75 219 ARG A O 1
ATOM 1686 N N . SER A 1 220 ? -27.338 9.906 -20.786 1.00 69.31 220 SER A N 1
ATOM 1687 C CA . SER A 1 220 ? -28.259 8.894 -20.265 1.00 69.31 220 SER A CA 1
ATOM 1688 C C . SER A 1 220 ? -27.486 7.823 -19.490 1.00 69.31 220 SER A C 1
ATOM 1690 O O . SER A 1 220 ? -26.343 7.529 -19.835 1.00 69.31 220 SER A O 1
ATOM 1692 N N . TYR A 1 221 ? -28.129 7.160 -18.526 1.00 64.81 221 TYR A N 1
ATOM 1693 C CA . TYR A 1 221 ? -27.520 6.063 -17.760 1.00 64.81 221 TYR A CA 1
ATOM 1694 C C . TYR A 1 221 ? -26.819 5.020 -18.653 1.00 64.81 221 TYR A C 1
ATOM 1696 O O . TYR A 1 221 ? -25.695 4.619 -18.364 1.00 64.81 221 TYR A O 1
ATOM 1704 N N . GLU A 1 222 ? -27.425 4.675 -19.794 1.00 71.00 222 GLU A N 1
ATOM 1705 C CA . GLU A 1 222 ? -26.891 3.710 -20.769 1.00 71.00 222 GLU A CA 1
ATOM 1706 C C . GLU A 1 222 ? -25.570 4.133 -21.440 1.00 71.00 222 GLU A C 1
ATOM 1708 O O . GLU A 1 222 ? -24.826 3.281 -21.917 1.00 71.00 222 GLU A O 1
ATOM 1713 N N . SER A 1 223 ? -25.264 5.433 -21.483 1.00 70.88 223 SER A N 1
ATOM 1714 C CA . SER A 1 223 ? -24.054 5.990 -22.108 1.00 70.88 223 SER A CA 1
ATOM 1715 C C . SER A 1 223 ? -23.056 6.566 -21.097 1.00 70.88 223 SER A C 1
ATOM 1717 O O . SER A 1 223 ? -21.993 7.065 -21.483 1.00 70.88 223 SER A O 1
ATOM 1719 N N . SER A 1 224 ? -23.380 6.481 -19.803 1.00 68.81 224 SER A N 1
ATOM 1720 C CA . SER A 1 224 ? -22.473 6.819 -18.708 1.00 68.81 224 SER A CA 1
ATOM 1721 C C . SER A 1 224 ? -21.428 5.717 -18.506 1.00 68.81 224 SER A C 1
ATOM 1723 O O . SER A 1 224 ? -21.707 4.530 -18.685 1.00 68.81 224 SER A O 1
ATOM 1725 N N . ILE A 1 225 ? -20.199 6.089 -18.135 1.00 75.50 225 ILE A N 1
ATOM 1726 C CA . ILE A 1 225 ? -19.153 5.104 -17.841 1.00 75.50 225 ILE A CA 1
ATOM 1727 C C . ILE A 1 225 ? -19.347 4.641 -16.397 1.00 75.50 225 ILE A C 1
ATOM 1729 O O . ILE A 1 225 ? -18.967 5.336 -15.455 1.00 75.50 225 ILE A O 1
ATOM 1733 N N . ASN A 1 226 ? -19.948 3.467 -16.223 1.00 77.81 226 ASN A N 1
ATOM 1734 C CA . ASN A 1 226 ? -20.113 2.827 -14.922 1.00 77.81 226 ASN A CA 1
ATOM 1735 C C . ASN A 1 226 ? -18.817 2.094 -14.525 1.00 77.81 226 ASN A C 1
ATOM 1737 O O . ASN A 1 226 ? -18.335 1.231 -15.258 1.00 77.81 226 ASN A O 1
ATOM 1741 N N . LEU A 1 227 ? -18.251 2.445 -13.370 1.00 79.00 227 LEU A N 1
ATOM 1742 C CA . LEU A 1 227 ? -17.034 1.848 -12.807 1.00 79.00 227 LEU A CA 1
ATOM 1743 C C . LEU A 1 227 ? -17.330 0.784 -11.734 1.00 79.00 227 LEU A C 1
ATOM 1745 O O . LEU A 1 227 ? -16.408 0.190 -11.175 1.00 79.00 227 LEU A O 1
ATOM 1749 N N . GLY A 1 228 ? -18.607 0.513 -11.471 1.00 82.75 228 GLY A N 1
ATOM 1750 C CA . GLY A 1 228 ? -19.082 -0.487 -10.526 1.00 82.75 228 GLY A CA 1
ATOM 1751 C C . GLY A 1 228 ? -19.023 -0.033 -9.070 1.00 82.75 228 GLY A C 1
ATOM 1752 O O . GLY A 1 228 ? -18.799 1.133 -8.746 1.00 82.75 228 GLY A O 1
ATOM 1753 N N . SER A 1 229 ? -19.254 -0.988 -8.170 1.00 85.12 229 SER A N 1
ATOM 1754 C CA . SER A 1 229 ? -19.151 -0.769 -6.728 1.00 85.12 229 SER A CA 1
ATOM 1755 C C . SER A 1 229 ? -17.720 -0.978 -6.257 1.00 85.12 229 SER A C 1
ATOM 1757 O O . SER A 1 229 ? -17.102 -2.017 -6.511 1.00 85.12 229 SER A O 1
ATOM 1759 N N . VAL A 1 230 ? -17.214 -0.002 -5.517 1.00 86.19 230 VAL A N 1
ATOM 1760 C CA . VAL A 1 230 ? -15.898 -0.077 -4.893 1.00 86.19 230 VAL A CA 1
ATOM 1761 C C . VAL A 1 230 ? -15.935 -1.053 -3.722 1.00 86.19 230 VAL A C 1
ATOM 1763 O O . VAL A 1 230 ? -16.859 -1.050 -2.921 1.00 86.19 230 VAL A O 1
ATOM 1766 N N . ARG A 1 231 ? -14.902 -1.885 -3.613 1.00 89.00 231 ARG A N 1
ATOM 1767 C CA . ARG A 1 231 ? -14.650 -2.788 -2.478 1.00 89.00 231 ARG A CA 1
ATOM 1768 C C . ARG A 1 231 ? -13.328 -2.498 -1.771 1.00 89.00 231 ARG A C 1
ATOM 1770 O O . ARG A 1 231 ? -13.111 -2.988 -0.667 1.00 89.00 231 ARG A O 1
ATOM 1777 N N . ARG A 1 232 ? -12.423 -1.768 -2.426 1.00 89.44 232 ARG A N 1
ATOM 1778 C CA . ARG A 1 232 ? -11.094 -1.397 -1.928 1.00 89.44 232 ARG A CA 1
ATOM 1779 C C . ARG A 1 232 ? -10.786 0.043 -2.293 1.00 89.44 232 ARG A C 1
ATOM 1781 O O . ARG A 1 232 ? -11.100 0.472 -3.400 1.00 89.44 232 ARG A O 1
ATOM 1788 N N . ALA A 1 233 ? -10.096 0.751 -1.412 1.00 90.00 233 ALA A N 1
ATOM 1789 C CA . ALA A 1 233 ? -9.803 2.170 -1.568 1.00 90.00 233 ALA A CA 1
ATOM 1790 C C . ALA A 1 233 ? -9.082 2.516 -2.885 1.00 90.00 233 ALA A C 1
ATOM 1792 O O . ALA A 1 233 ? -9.341 3.563 -3.465 1.00 90.00 233 ALA A O 1
ATOM 1793 N N . TRP A 1 234 ? -8.234 1.626 -3.416 1.00 86.62 234 TRP A N 1
ATOM 1794 C CA . TRP A 1 234 ? -7.534 1.852 -4.692 1.00 86.62 234 TRP A CA 1
ATOM 1795 C C . TRP A 1 234 ? -8.457 1.903 -5.922 1.00 86.62 234 TRP A C 1
ATOM 1797 O O . TRP A 1 234 ? -8.028 2.354 -6.981 1.00 86.62 234 TRP A O 1
ATOM 1807 N N . GLN A 1 235 ? -9.699 1.423 -5.804 1.00 86.06 235 GLN A N 1
ATOM 1808 C CA . GLN A 1 235 ? -10.693 1.459 -6.881 1.00 86.06 235 GLN A CA 1
ATOM 1809 C C . GLN A 1 235 ? -11.434 2.801 -6.943 1.00 86.06 235 GLN A C 1
ATOM 1811 O O . GLN A 1 235 ? -12.174 3.033 -7.898 1.00 86.06 235 GLN A O 1
ATOM 1816 N N . LEU A 1 236 ? -11.252 3.674 -5.943 1.00 82.69 236 LEU A N 1
ATOM 1817 C CA . LEU A 1 236 ? -11.811 5.020 -5.962 1.00 82.69 236 LEU A CA 1
ATOM 1818 C C . LEU A 1 236 ? -11.162 5.861 -7.057 1.00 82.69 236 LEU A C 1
ATOM 1820 O O . LEU A 1 236 ? -9.961 5.778 -7.328 1.00 82.69 236 LEU A O 1
ATOM 1824 N N . THR A 1 237 ? -11.980 6.708 -7.665 1.00 75.50 237 THR A N 1
ATOM 1825 C CA . THR A 1 237 ? -11.555 7.667 -8.679 1.00 75.50 237 THR A CA 1
ATOM 1826 C C . THR A 1 237 ? -11.910 9.079 -8.247 1.00 75.50 237 THR A C 1
ATOM 1828 O O . THR A 1 237 ? -12.565 9.284 -7.231 1.00 75.50 237 THR A O 1
ATOM 1831 N N . SER A 1 238 ? -11.473 10.065 -9.030 1.00 70.06 238 SER A N 1
ATOM 1832 C CA . SER A 1 238 ? -11.896 11.450 -8.846 1.00 70.06 238 SER A CA 1
ATOM 1833 C C . SER A 1 238 ? -13.415 11.574 -8.761 1.00 70.06 238 SER A C 1
ATOM 1835 O O . SER A 1 238 ? -14.109 11.135 -9.678 1.00 70.06 238 SER A O 1
ATOM 1837 N N . MET A 1 239 ? -13.898 12.243 -7.713 1.00 67.75 239 MET A N 1
ATOM 1838 C CA . MET A 1 239 ? -15.283 12.721 -7.623 1.00 67.75 239 MET A CA 1
ATOM 1839 C C . MET A 1 239 ? -15.469 14.046 -8.388 1.00 67.75 239 MET A C 1
ATOM 1841 O O . MET A 1 239 ? -16.579 14.527 -8.575 1.00 67.75 239 MET A O 1
ATOM 1845 N N . SER A 1 240 ? -14.376 14.648 -8.877 1.00 56.34 240 SER A N 1
ATOM 1846 C CA . SER A 1 240 ? -14.343 15.998 -9.454 1.00 56.34 240 SER A CA 1
ATOM 1847 C C . SER A 1 240 ? -14.847 16.106 -10.900 1.00 56.34 240 SER A C 1
ATOM 1849 O O . SER A 1 240 ? -14.741 17.182 -11.486 1.00 56.34 240 SER A O 1
ATOM 1851 N N . ASN A 1 241 ? -15.403 15.042 -11.492 1.00 52.19 241 ASN A N 1
ATOM 1852 C CA . ASN A 1 241 ? -16.161 15.186 -12.745 1.00 52.19 241 ASN A CA 1
ATOM 1853 C C . ASN A 1 241 ? -17.482 15.952 -12.534 1.00 52.19 241 ASN A C 1
ATOM 1855 O O . ASN A 1 241 ? -18.088 16.412 -13.492 1.00 52.19 241 ASN A O 1
ATOM 1859 N N . GLU A 1 242 ? -17.855 16.228 -11.284 1.00 49.62 242 GLU A N 1
ATOM 1860 C CA . GLU A 1 242 ? -18.874 17.211 -10.903 1.00 49.62 242 GLU A CA 1
ATOM 1861 C C . GLU A 1 242 ? -18.315 18.635 -10.813 1.00 49.62 242 GLU A C 1
ATOM 1863 O O . GLU A 1 242 ? -18.619 19.386 -9.884 1.00 49.62 242 GLU A O 1
ATOM 1868 N N . ARG A 1 243 ? -17.473 19.024 -11.772 1.00 45.91 243 ARG A N 1
ATOM 1869 C CA . ARG A 1 243 ? -16.712 20.282 -11.750 1.00 45.91 243 ARG A CA 1
ATOM 1870 C C . ARG A 1 243 ? -17.574 21.544 -11.520 1.00 45.91 243 ARG A C 1
ATOM 1872 O O . ARG A 1 243 ? -17.028 22.553 -11.091 1.00 45.91 243 ARG A O 1
ATOM 1879 N N . ASP A 1 244 ? -18.892 21.459 -11.729 1.00 45.50 244 ASP A N 1
ATOM 1880 C CA . ASP A 1 244 ? -19.868 22.542 -11.543 1.00 45.50 244 ASP A CA 1
ATOM 1881 C C . ASP A 1 244 ? -21.017 22.252 -10.546 1.00 45.50 244 ASP A C 1
ATOM 1883 O O . ASP A 1 244 ? -21.910 23.092 -10.405 1.00 45.50 244 ASP A O 1
ATOM 1887 N N . ARG A 1 245 ? -21.074 21.093 -9.858 1.00 55.31 245 ARG A N 1
ATOM 1888 C CA . ARG A 1 245 ? -22.249 20.735 -9.019 1.00 55.31 245 ARG A CA 1
ATOM 1889 C C . ARG A 1 245 ? -21.920 19.950 -7.737 1.00 55.31 245 ARG A C 1
ATOM 1891 O O . ARG A 1 245 ? -22.274 18.781 -7.649 1.00 55.31 245 ARG A O 1
ATOM 1898 N N . PRO A 1 246 ? -21.401 20.604 -6.680 1.00 53.16 246 PRO A N 1
ATOM 1899 C CA . PRO A 1 246 ? -21.147 19.971 -5.376 1.00 53.16 246 PRO A CA 1
ATOM 1900 C C . PRO A 1 246 ? -22.371 19.289 -4.737 1.00 53.16 246 PRO A C 1
ATOM 1902 O O . PRO A 1 246 ? -22.228 18.425 -3.876 1.00 53.16 246 PRO A O 1
ATOM 1905 N N . SER A 1 247 ? -23.586 19.669 -5.146 1.00 53.78 247 SER A N 1
ATOM 1906 C CA . SER A 1 247 ? -24.840 19.061 -4.689 1.00 53.78 247 SER A CA 1
ATOM 1907 C C . SER A 1 247 ? -25.085 17.647 -5.225 1.00 53.78 247 SER A C 1
ATOM 1909 O O . SER A 1 247 ? -26.049 17.019 -4.797 1.00 53.78 247 SER A O 1
ATOM 1911 N N . LEU A 1 248 ? -24.291 17.181 -6.195 1.00 56.03 248 LEU A N 1
ATOM 1912 C CA . LEU A 1 248 ? -24.359 15.816 -6.722 1.00 56.03 248 LEU A CA 1
ATOM 1913 C C . LEU A 1 248 ? -23.389 14.861 -6.011 1.00 56.03 248 LEU A C 1
ATOM 1915 O O . LEU A 1 248 ? -23.512 13.651 -6.197 1.00 56.03 248 LEU A O 1
ATOM 1919 N N . SER A 1 249 ? -22.523 15.391 -5.135 1.00 59.12 249 SER A N 1
ATOM 1920 C CA . SER A 1 249 ? -21.492 14.606 -4.461 1.00 59.12 249 SER A CA 1
ATOM 1921 C C . SER A 1 249 ? -22.092 13.391 -3.759 1.00 59.12 249 SER A C 1
ATOM 1923 O O . SER A 1 249 ? -23.014 13.503 -2.948 1.00 59.12 249 SER A O 1
ATOM 1925 N N . LEU A 1 250 ? -21.564 12.212 -4.096 1.00 64.31 250 LEU A N 1
ATOM 1926 C CA . LEU A 1 250 ? -21.979 10.938 -3.513 1.00 64.31 250 LEU A CA 1
ATOM 1927 C C . LEU A 1 250 ? -21.559 10.907 -2.032 1.00 64.31 250 LEU A C 1
ATOM 1929 O O . LEU A 1 250 ? -20.356 10.815 -1.756 1.00 64.31 250 LEU A O 1
ATOM 1933 N N . PRO A 1 251 ? -22.503 10.996 -1.068 1.00 74.44 251 PRO A N 1
ATOM 1934 C CA . PRO A 1 251 ? -22.163 11.238 0.332 1.00 74.44 251 PRO A CA 1
ATOM 1935 C C . PRO A 1 251 ? -21.291 10.135 0.934 1.00 74.44 251 PRO A C 1
ATOM 1937 O O . PRO A 1 251 ? -20.379 10.429 1.701 1.00 74.44 251 PRO A O 1
ATOM 1940 N N . GLY A 1 252 ? -21.517 8.868 0.582 1.00 82.88 252 GLY A N 1
ATOM 1941 C CA . GLY A 1 252 ? -20.704 7.751 1.055 1.00 82.88 252 GLY A CA 1
ATOM 1942 C C . GLY A 1 252 ? -19.288 7.772 0.482 1.00 82.88 252 GLY A C 1
ATOM 1943 O O . GLY A 1 252 ? -18.322 7.685 1.242 1.00 82.88 252 GLY A O 1
ATOM 1944 N N . ALA A 1 253 ? -19.141 7.929 -0.833 1.00 85.50 253 ALA A N 1
ATOM 1945 C CA . ALA A 1 253 ? -17.835 7.982 -1.491 1.00 85.50 253 ALA A CA 1
ATOM 1946 C C . ALA A 1 253 ? -16.987 9.181 -1.041 1.00 85.50 253 ALA A C 1
ATOM 1948 O O . ALA A 1 253 ? -15.801 9.007 -0.748 1.00 85.50 253 ALA A O 1
ATOM 1949 N N . GLN A 1 254 ? -17.597 10.365 -0.902 1.00 85.56 254 GLN A N 1
ATOM 1950 C CA . GLN A 1 254 ? -16.900 11.575 -0.462 1.00 85.56 254 GLN A CA 1
ATOM 1951 C C . GLN A 1 254 ? -16.250 11.376 0.911 1.00 85.56 254 GLN A C 1
ATOM 1953 O O . GLN A 1 254 ? -15.084 11.713 1.092 1.00 85.56 254 GLN A O 1
ATOM 1958 N N . THR A 1 255 ? -16.947 10.722 1.848 1.00 88.25 255 THR A N 1
ATOM 1959 C CA . THR A 1 255 ? -16.399 10.492 3.196 1.00 88.25 255 THR A CA 1
ATOM 1960 C C . THR A 1 255 ? -15.101 9.685 3.176 1.00 88.25 255 THR A C 1
ATOM 1962 O O . THR A 1 255 ? -14.210 9.930 3.989 1.00 88.25 255 THR A O 1
ATOM 1965 N N . VAL A 1 256 ? -14.973 8.733 2.245 1.00 90.62 256 VAL A N 1
ATOM 1966 C CA . VAL A 1 256 ? -13.759 7.926 2.073 1.00 90.62 256 VAL A CA 1
ATOM 1967 C C . VAL A 1 256 ? -12.666 8.726 1.373 1.00 90.62 256 VAL A C 1
ATOM 1969 O O . VAL A 1 256 ? -11.508 8.672 1.789 1.00 90.62 256 VAL A O 1
ATOM 1972 N N . VAL A 1 257 ? -13.031 9.496 0.348 1.00 88.69 257 VAL A N 1
ATOM 1973 C CA . VAL A 1 257 ? -12.105 10.357 -0.394 1.00 88.69 257 VAL A CA 1
ATOM 1974 C C . VAL A 1 257 ? -11.476 11.421 0.510 1.00 88.69 257 VAL A C 1
ATOM 1976 O O . VAL A 1 257 ? -10.266 11.610 0.434 1.00 88.69 257 VAL A O 1
ATOM 1979 N N . ASP A 1 258 ? -12.224 12.014 1.443 1.00 89.19 258 ASP A N 1
ATOM 1980 C CA . ASP A 1 258 ? -11.692 13.001 2.397 1.00 89.19 258 ASP A CA 1
ATOM 1981 C C . ASP A 1 258 ? -10.536 12.428 3.238 1.00 89.19 258 ASP A C 1
ATOM 1983 O O . ASP A 1 258 ? -9.505 13.077 3.461 1.00 89.19 258 ASP A O 1
ATOM 1987 N N . VAL A 1 259 ? -10.681 11.173 3.690 1.00 91.94 259 VAL A N 1
ATOM 1988 C CA . VAL A 1 259 ? -9.608 10.449 4.388 1.00 91.94 259 VAL A CA 1
ATOM 1989 C C . VAL A 1 259 ? -8.444 10.228 3.436 1.00 91.94 259 VAL A C 1
ATOM 1991 O O . VAL A 1 259 ? -7.303 10.511 3.794 1.00 91.94 259 VAL A O 1
ATOM 1994 N N . LEU A 1 260 ? -8.706 9.766 2.214 1.00 90.44 260 LEU A N 1
ATOM 1995 C CA . LEU A 1 260 ? -7.644 9.511 1.253 1.00 90.44 260 LEU A CA 1
ATOM 1996 C C . LEU A 1 260 ? -6.800 10.764 0.976 1.00 90.44 260 LEU A C 1
ATOM 1998 O O . LEU A 1 260 ? -5.569 10.707 1.055 1.00 90.44 260 LEU A O 1
ATOM 2002 N N . GLU A 1 261 ? -7.445 11.893 0.691 1.00 88.31 261 GLU A N 1
ATOM 2003 C CA . GLU A 1 261 ? -6.790 13.170 0.397 1.00 88.31 261 GLU A CA 1
ATOM 2004 C C . GLU A 1 261 ? -5.971 13.683 1.585 1.00 88.31 261 GLU A C 1
ATOM 2006 O O . GLU A 1 261 ? -4.830 14.120 1.414 1.00 88.31 261 GLU A O 1
ATOM 2011 N N . THR A 1 262 ? -6.486 13.529 2.808 1.00 90.56 262 THR A N 1
ATOM 2012 C CA . THR A 1 262 ? -5.762 13.891 4.039 1.00 90.56 262 THR A CA 1
ATOM 2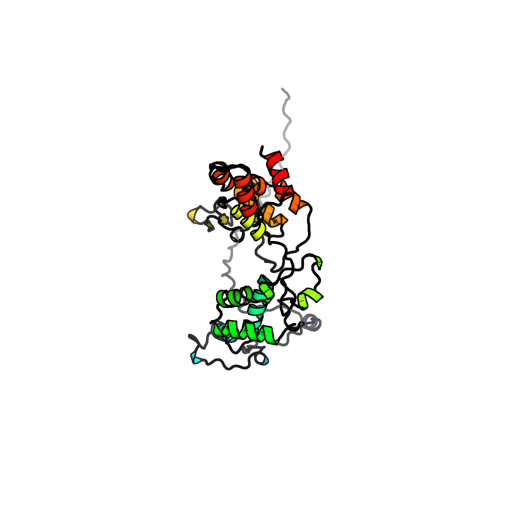013 C C . THR A 1 262 ? -4.455 13.100 4.211 1.00 90.56 262 THR A C 1
ATOM 2015 O O . THR A 1 262 ? -3.476 13.597 4.779 1.00 90.56 262 THR A O 1
ATOM 2018 N N . PHE A 1 263 ? -4.406 11.876 3.678 1.00 89.88 263 PHE A N 1
ATOM 2019 C CA . PHE A 1 263 ? -3.219 11.017 3.643 1.00 89.88 263 PHE A CA 1
ATOM 2020 C C . PHE A 1 263 ? -2.451 11.101 2.307 1.00 89.88 263 PHE A C 1
ATOM 2022 O O . PHE A 1 263 ? -1.653 10.220 1.972 1.00 89.88 263 PHE A O 1
ATOM 2029 N N . GLY A 1 264 ? -2.656 12.182 1.548 1.00 86.06 264 GLY A N 1
ATOM 2030 C CA . GLY A 1 264 ? -1.869 12.541 0.368 1.00 86.06 264 GLY A CA 1
ATOM 2031 C C . GLY A 1 264 ? -2.299 11.860 -0.932 1.00 86.06 264 GLY A C 1
ATOM 2032 O O . GLY A 1 264 ? -1.591 11.984 -1.936 1.00 86.06 264 GLY A O 1
ATOM 2033 N N . TRP A 1 265 ? -3.420 11.130 -0.942 1.00 86.69 265 TRP A N 1
ATOM 2034 C CA . TRP A 1 265 ? -4.035 10.665 -2.187 1.00 86.69 265 TRP A CA 1
ATOM 2035 C C . TRP A 1 265 ? -4.481 11.852 -3.044 1.00 86.69 265 TRP A C 1
ATOM 2037 O O . TRP A 1 265 ? -4.773 12.932 -2.535 1.00 86.69 265 TRP A O 1
ATOM 2047 N N . ARG A 1 266 ? -4.528 11.654 -4.361 1.00 77.06 266 ARG A N 1
ATOM 2048 C CA . ARG A 1 266 ? -4.987 12.668 -5.308 1.00 77.06 266 ARG A CA 1
ATOM 2049 C C . ARG A 1 266 ? -5.928 12.042 -6.320 1.00 77.06 266 ARG A C 1
ATOM 2051 O O . ARG A 1 266 ? -5.634 10.990 -6.881 1.00 77.06 266 ARG A O 1
ATOM 2058 N N . ALA A 1 267 ? -6.998 12.767 -6.606 1.00 68.94 267 ALA A N 1
ATOM 2059 C CA . ALA A 1 267 ? -8.000 12.425 -7.602 1.00 68.94 267 ALA A CA 1
ATOM 2060 C C . ALA A 1 267 ? -7.507 12.573 -9.061 1.00 68.94 267 ALA A C 1
ATOM 2062 O O . ALA A 1 267 ? -8.050 11.962 -9.983 1.00 68.94 267 ALA A O 1
ATOM 2063 N N . THR A 1 268 ? -6.483 13.394 -9.307 1.00 62.44 268 THR A N 1
ATOM 2064 C CA . THR A 1 268 ? -6.082 13.820 -10.656 1.00 62.44 268 THR A CA 1
ATOM 2065 C C . THR A 1 268 ? -5.205 12.791 -11.375 1.00 62.44 268 THR A C 1
ATOM 2067 O O . THR A 1 268 ? -4.059 12.567 -10.992 1.00 62.44 268 THR A O 1
ATOM 2070 N N . ARG A 1 269 ? -5.720 12.222 -12.476 1.00 53.06 269 ARG A N 1
ATOM 2071 C CA . ARG A 1 269 ? -5.002 11.287 -13.365 1.00 53.06 269 ARG A CA 1
ATOM 2072 C C . ARG A 1 269 ? -3.966 11.850 -14.365 1.00 53.06 269 ARG A C 1
ATOM 2074 O O . ARG A 1 269 ? -3.277 11.005 -14.929 1.00 53.06 269 ARG A O 1
ATOM 2081 N N . PRO A 1 270 ? -3.786 13.165 -14.616 1.00 52.25 270 PRO A N 1
ATOM 2082 C CA . PRO A 1 270 ? -2.706 13.604 -15.506 1.00 52.25 270 PRO A CA 1
ATOM 2083 C C . PRO A 1 270 ? -1.306 13.431 -14.895 1.00 52.25 270 PRO A C 1
ATOM 2085 O O . PRO A 1 270 ? -0.380 13.133 -15.634 1.00 52.25 270 PRO A O 1
ATOM 2088 N N . ASP A 1 271 ? -1.178 13.540 -13.565 1.00 52.41 271 ASP A N 1
ATOM 2089 C CA . ASP A 1 271 ? 0.097 13.428 -12.834 1.00 52.41 271 ASP A CA 1
ATOM 2090 C C . ASP A 1 271 ? -0.008 12.426 -11.669 1.00 52.41 271 ASP A C 1
ATOM 2092 O O . ASP A 1 271 ? -0.042 12.815 -10.493 1.00 52.41 271 ASP A O 1
ATOM 2096 N N . PRO A 1 272 ? -0.100 11.113 -11.950 1.00 58.16 272 PRO A N 1
ATOM 2097 C CA . PRO A 1 272 ? 0.002 10.108 -10.905 1.00 58.16 272 PRO A CA 1
ATOM 2098 C C . PRO A 1 272 ? 1.416 10.152 -10.308 1.00 58.16 272 PRO A C 1
ATOM 2100 O O . PRO A 1 272 ? 2.373 9.638 -10.882 1.00 58.16 272 PRO A O 1
ATOM 2103 N N . LEU A 1 273 ? 1.559 10.766 -9.135 1.00 60.72 273 LEU A N 1
ATOM 2104 C CA . LEU A 1 273 ? 2.822 10.752 -8.403 1.00 60.72 273 LEU A CA 1
ATOM 2105 C C . LEU A 1 273 ? 3.079 9.350 -7.837 1.00 60.72 273 LEU A C 1
ATOM 2107 O O . LEU A 1 273 ? 2.346 8.872 -6.969 1.00 60.72 273 LEU A O 1
ATOM 2111 N N . THR A 1 274 ? 4.159 8.714 -8.291 1.00 64.50 274 THR A N 1
ATOM 2112 C CA . THR A 1 274 ? 4.633 7.418 -7.771 1.00 64.50 274 THR A CA 1
ATOM 2113 C C . THR A 1 274 ? 5.029 7.503 -6.292 1.00 64.50 274 THR A C 1
ATOM 2115 O O . THR A 1 274 ? 4.895 6.531 -5.546 1.00 64.50 274 THR A O 1
ATOM 2118 N N . ILE A 1 275 ? 5.512 8.669 -5.850 1.00 70.25 275 ILE A N 1
ATOM 2119 C CA . ILE A 1 275 ? 5.923 8.950 -4.472 1.00 70.25 275 ILE A CA 1
ATOM 2120 C C . ILE A 1 275 ? 5.081 10.116 -3.957 1.00 70.25 275 ILE A C 1
ATOM 2122 O O . ILE A 1 275 ? 5.097 11.200 -4.537 1.00 70.25 275 ILE A O 1
ATOM 2126 N N . ARG A 1 276 ? 4.335 9.891 -2.872 1.00 73.75 276 ARG A N 1
ATOM 2127 C CA . ARG A 1 276 ? 3.487 10.916 -2.250 1.00 73.75 276 ARG A CA 1
ATOM 2128 C C . ARG A 1 276 ? 4.208 11.553 -1.056 1.00 73.75 276 ARG A C 1
ATOM 2130 O O . ARG A 1 276 ? 4.897 10.824 -0.335 1.00 73.75 276 ARG A O 1
ATOM 2137 N N . PRO A 1 277 ? 4.035 12.867 -0.821 1.00 65.25 277 PRO A N 1
ATOM 2138 C CA . PRO A 1 277 ? 4.565 13.521 0.367 1.00 65.25 277 PRO A CA 1
ATOM 2139 C C . PRO A 1 277 ? 4.008 12.841 1.618 1.00 65.25 277 PRO A C 1
ATOM 2141 O O . PRO A 1 277 ? 2.802 12.638 1.741 1.00 65.25 277 PRO A O 1
ATOM 2144 N N . GLN A 1 278 ? 4.893 12.483 2.542 1.00 69.00 278 GLN A N 1
ATOM 2145 C CA . GLN A 1 278 ? 4.536 11.873 3.823 1.00 69.00 278 GLN A CA 1
ATOM 2146 C C . GLN A 1 278 ? 4.639 12.886 4.964 1.00 69.00 278 GLN A C 1
ATOM 2148 O O . GLN A 1 278 ? 5.128 12.582 6.050 1.00 69.00 278 GLN A O 1
ATOM 2153 N N . GLU A 1 279 ? 4.206 14.116 4.714 1.00 77.75 279 GLU A N 1
ATOM 2154 C CA . GLU A 1 279 ? 4.204 15.155 5.736 1.00 77.75 279 GLU A CA 1
ATOM 2155 C C . GLU A 1 279 ? 3.136 14.851 6.792 1.00 77.75 279 GLU A C 1
ATOM 2157 O O . GLU A 1 279 ? 2.042 14.359 6.496 1.00 77.75 279 GLU A O 1
ATOM 2162 N N . THR A 1 280 ? 3.478 15.079 8.061 1.00 83.19 280 THR A N 1
ATOM 2163 C CA . THR A 1 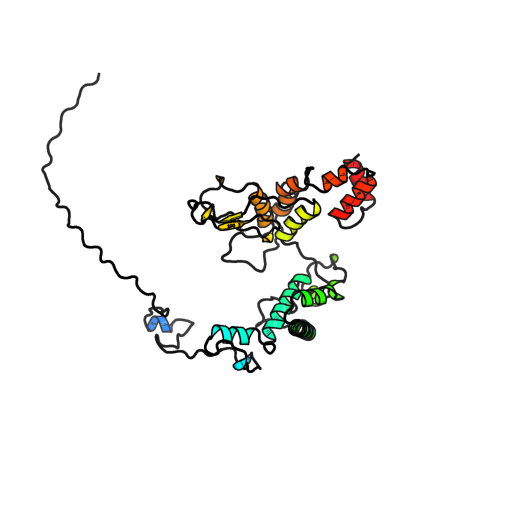280 ? 2.489 15.056 9.142 1.00 83.19 280 THR A CA 1
ATOM 2164 C C . THR A 1 280 ? 1.651 16.315 9.069 1.00 83.19 280 THR A C 1
ATOM 2166 O O . THR A 1 280 ? 2.191 17.418 9.142 1.00 83.19 280 THR A O 1
ATOM 2169 N N . THR A 1 281 ? 0.337 16.154 9.004 1.00 89.69 281 THR A N 1
ATOM 2170 C CA . THR A 1 281 ? -0.602 17.272 9.084 1.00 89.69 281 THR A CA 1
ATOM 2171 C C . THR A 1 281 ? -1.500 17.088 10.298 1.00 89.69 281 THR A C 1
ATOM 2173 O O . THR A 1 281 ? -1.773 15.965 10.715 1.00 89.69 281 THR A O 1
ATOM 2176 N N . VAL A 1 282 ? -1.991 18.188 10.872 1.00 92.56 282 VAL A N 1
ATOM 2177 C CA . VAL A 1 282 ? -2.951 18.136 11.994 1.00 92.56 282 VAL A CA 1
ATOM 2178 C C . VAL A 1 282 ? -4.283 17.505 11.558 1.00 92.56 282 VAL A C 1
ATOM 2180 O O . VAL A 1 282 ? -5.004 16.935 12.374 1.00 92.56 282 VAL A O 1
ATOM 2183 N N . LEU A 1 283 ? -4.586 17.542 10.256 1.00 92.00 283 LEU A N 1
ATOM 2184 C CA . LEU A 1 283 ? -5.782 16.931 9.682 1.00 92.00 283 LEU A CA 1
ATOM 2185 C C . LEU A 1 283 ? -5.771 15.401 9.790 1.00 92.00 283 LEU A C 1
ATOM 2187 O O . LEU A 1 283 ? -6.827 14.821 10.011 1.00 92.00 283 LEU A O 1
ATOM 2191 N N . GLN A 1 284 ? -4.607 14.748 9.701 1.00 92.50 284 GLN A N 1
ATOM 2192 C CA . GLN A 1 284 ? -4.490 13.284 9.783 1.00 92.50 284 GLN A CA 1
ATOM 2193 C C . GLN A 1 284 ? -5.058 12.700 11.091 1.00 92.50 284 GLN A C 1
ATOM 2195 O O . GLN A 1 284 ? -5.954 11.858 11.020 1.00 92.50 284 GLN A O 1
ATOM 2200 N N . PRO A 1 285 ? -4.625 13.128 12.294 1.00 93.62 285 PRO A N 1
ATOM 2201 C CA . PRO A 1 285 ? -5.245 12.656 13.528 1.00 93.62 285 PRO A CA 1
ATOM 2202 C C . PRO A 1 285 ? -6.679 13.179 13.693 1.00 93.62 285 PRO A C 1
ATOM 2204 O O . PRO A 1 285 ? -7.533 12.452 14.195 1.00 93.62 285 PRO A O 1
ATOM 2207 N N . ALA A 1 286 ? -6.980 14.404 13.243 1.00 93.81 286 ALA A N 1
ATOM 2208 C CA . ALA A 1 286 ? -8.318 14.978 13.382 1.00 93.81 286 ALA A CA 1
ATOM 2209 C C . ALA A 1 286 ? -9.381 14.189 12.599 1.00 93.81 286 ALA A C 1
ATOM 2211 O O . ALA A 1 286 ? -10.456 13.921 13.140 1.00 93.81 286 ALA A O 1
ATOM 2212 N N . ILE A 1 287 ? -9.079 13.783 11.360 1.00 93.75 287 ILE A N 1
ATOM 2213 C CA . ILE A 1 287 ? -10.002 13.025 10.511 1.00 93.75 287 ILE A CA 1
ATOM 2214 C C . ILE A 1 287 ? -10.152 11.577 10.980 1.00 93.75 287 ILE A C 1
ATOM 2216 O O . ILE A 1 287 ? -11.245 11.026 10.900 1.00 93.75 287 ILE A O 1
ATOM 2220 N N . LEU A 1 288 ? -9.097 10.970 11.533 1.00 92.62 288 LEU A N 1
ATOM 2221 C CA . LEU A 1 288 ? -9.201 9.640 12.135 1.00 92.62 288 LEU A CA 1
ATOM 2222 C C . LEU A 1 288 ? -10.005 9.654 13.441 1.00 92.62 288 LEU A C 1
ATOM 2224 O O . LEU A 1 288 ? -10.713 8.696 13.718 1.00 92.62 288 LEU A O 1
ATOM 2228 N N . ALA A 1 289 ? -9.929 10.726 14.231 1.00 91.44 289 ALA A N 1
ATOM 2229 C CA . ALA A 1 289 ? -10.676 10.829 15.483 1.00 91.44 289 ALA A CA 1
ATOM 2230 C C . ALA A 1 289 ? -12.146 11.237 15.278 1.00 91.44 289 ALA A C 1
ATOM 2232 O O . ALA A 1 289 ? -13.027 10.755 15.984 1.00 91.44 289 ALA A O 1
ATOM 2233 N N . ASN A 1 290 ? -12.422 12.138 14.328 1.00 91.44 290 ASN A N 1
ATOM 2234 C CA . ASN A 1 290 ? -13.734 12.790 14.205 1.00 91.44 290 ASN A CA 1
ATOM 2235 C C . ASN A 1 290 ? -14.412 12.609 12.843 1.00 91.44 290 ASN A C 1
ATOM 2237 O O . ASN A 1 290 ? -15.575 13.001 12.692 1.00 91.44 290 ASN A O 1
ATOM 2241 N N . GLY A 1 291 ? -13.709 12.049 11.859 1.00 91.12 291 GLY A N 1
ATOM 2242 C CA . GLY A 1 291 ? -14.204 11.895 10.497 1.00 91.12 291 GLY A CA 1
ATOM 2243 C C . GLY A 1 291 ? -15.384 10.934 10.402 1.00 91.12 291 GLY A C 1
ATOM 2244 O O . GLY A 1 291 ? -15.571 10.035 11.225 1.00 91.12 291 GLY A O 1
ATOM 2245 N N . VAL A 1 292 ? -16.190 11.119 9.358 1.00 91.25 292 VAL A N 1
ATOM 2246 C CA . VAL A 1 292 ? -17.408 10.327 9.140 1.00 91.25 292 VAL A CA 1
ATOM 2247 C C . VAL A 1 292 ? -17.079 8.849 8.937 1.00 91.25 292 VAL A C 1
ATOM 2249 O O . VAL A 1 292 ? -17.756 8.004 9.513 1.00 91.25 292 VAL A O 1
ATOM 2252 N N . VAL A 1 293 ? -16.006 8.524 8.205 1.00 91.00 293 VAL A N 1
ATOM 2253 C CA . VAL A 1 293 ? -15.556 7.130 8.029 1.00 91.00 293 VAL A CA 1
ATOM 2254 C C . VAL A 1 293 ? -15.192 6.496 9.361 1.00 91.00 293 VAL A C 1
ATOM 2256 O O . VAL A 1 293 ? -15.646 5.392 9.635 1.00 91.00 293 VAL A O 1
ATOM 2259 N N . ALA A 1 294 ? -14.431 7.195 10.207 1.00 90.19 294 ALA A N 1
ATOM 2260 C CA . ALA A 1 294 ? -14.031 6.687 11.516 1.00 90.19 294 ALA A CA 1
ATOM 2261 C C . ALA A 1 294 ? -15.251 6.384 12.399 1.00 90.19 294 ALA A C 1
ATOM 2263 O O . ALA A 1 294 ? -15.361 5.295 12.963 1.00 90.19 294 ALA A O 1
ATOM 2264 N N . LYS A 1 295 ? -16.225 7.301 12.447 1.00 90.81 295 LYS A N 1
ATOM 2265 C CA . LYS A 1 295 ? -17.498 7.076 13.150 1.00 90.81 295 LYS A CA 1
ATOM 2266 C C . LYS A 1 295 ? -18.266 5.900 12.551 1.00 90.81 295 LYS A C 1
ATOM 2268 O O . LYS A 1 295 ? -18.720 5.030 13.283 1.00 90.8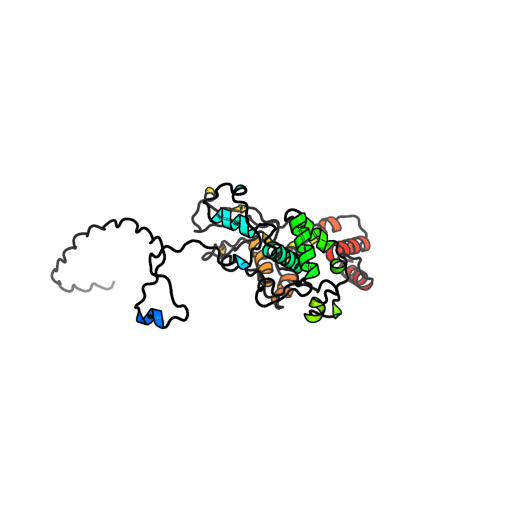1 295 LYS A O 1
ATOM 2273 N N . ARG A 1 296 ? -18.346 5.824 11.221 1.00 89.81 296 ARG A N 1
ATOM 2274 C CA . ARG A 1 296 ? -19.031 4.741 10.511 1.00 89.81 296 ARG A CA 1
ATOM 2275 C C . ARG A 1 296 ? -18.425 3.376 10.823 1.00 89.81 296 ARG A C 1
ATOM 2277 O O . ARG A 1 296 ? -19.192 2.442 11.010 1.00 89.81 296 ARG A O 1
ATOM 2284 N N . VAL A 1 297 ? -17.100 3.235 10.882 1.00 90.56 297 VAL A N 1
ATOM 2285 C CA . VAL A 1 297 ? -16.454 1.935 11.164 1.00 90.56 297 VAL A CA 1
ATOM 2286 C C . VAL A 1 297 ? -16.501 1.542 12.640 1.00 90.56 297 VAL A C 1
ATOM 2288 O O . VAL A 1 297 ? -16.521 0.355 12.942 1.00 90.56 297 VAL A O 1
ATOM 2291 N N . THR A 1 298 ? -16.553 2.515 13.554 1.00 89.06 298 THR A N 1
ATOM 2292 C CA . THR A 1 298 ? -16.565 2.267 15.009 1.00 89.06 298 THR A CA 1
ATOM 2293 C C . THR A 1 298 ? -17.965 2.132 15.604 1.00 89.06 298 THR A C 1
ATOM 2295 O O . THR A 1 298 ? -18.120 1.515 16.652 1.00 89.06 298 THR A O 1
ATOM 2298 N N . GLN A 1 299 ? -18.996 2.673 14.954 1.00 88.75 299 GLN A N 1
ATOM 2299 C CA . GLN A 1 299 ? -20.376 2.564 15.422 1.00 88.75 299 GLN A CA 1
ATOM 2300 C C . GLN A 1 299 ? -20.897 1.123 15.304 1.00 88.75 299 GLN A C 1
ATOM 2302 O O . GLN A 1 299 ? -20.698 0.469 14.275 1.00 88.75 299 GLN A O 1
ATOM 2307 N N . PHE A 1 300 ? -21.613 0.648 16.328 1.00 88.88 300 PHE A N 1
ATOM 2308 C CA . PHE A 1 300 ? -22.342 -0.618 16.254 1.00 88.88 300 PHE A CA 1
ATOM 2309 C C . PHE A 1 300 ? -23.435 -0.554 15.182 1.00 88.88 300 PHE A C 1
ATOM 2311 O O . PHE A 1 300 ? -24.206 0.402 15.098 1.00 88.88 300 PHE A O 1
ATOM 2318 N N . SER A 1 301 ? -23.462 -1.583 14.350 1.00 90.81 301 SER A N 1
ATOM 2319 C CA . SER A 1 301 ? -24.420 -1.805 13.267 1.00 90.81 301 SER A CA 1
ATOM 2320 C C . SER A 1 301 ? -24.425 -3.278 12.871 1.00 90.81 301 SER A C 1
ATOM 2322 O O . SER A 1 301 ? -23.470 -4.002 13.164 1.00 90.81 301 SER A O 1
ATOM 2324 N N . ASP A 1 302 ? -25.479 -3.708 12.189 1.00 90.12 302 ASP A N 1
ATOM 2325 C CA . ASP A 1 302 ? -25.711 -5.110 11.815 1.00 90.12 302 ASP A CA 1
ATOM 2326 C C . ASP A 1 302 ? -24.648 -5.684 10.859 1.00 90.12 302 ASP A C 1
ATOM 2328 O O . ASP A 1 302 ? -24.523 -6.894 10.727 1.00 90.12 302 ASP A O 1
ATOM 2332 N N . ASP A 1 303 ? -23.871 -4.826 10.195 1.00 89.50 303 ASP A N 1
ATOM 2333 C CA . ASP A 1 303 ? -22.789 -5.185 9.269 1.00 89.50 303 ASP A CA 1
ATOM 2334 C C . ASP A 1 303 ? -21.382 -5.079 9.889 1.00 89.50 303 ASP A C 1
ATOM 2336 O O . ASP A 1 303 ? -20.387 -5.067 9.165 1.00 89.50 303 ASP A O 1
ATOM 2340 N N . SER A 1 304 ? -21.286 -4.951 11.217 1.00 91.75 304 SER A N 1
ATOM 2341 C CA . SER A 1 304 ? -20.033 -4.759 11.954 1.00 91.75 304 SER A CA 1
ATOM 2342 C C . SER A 1 304 ? -19.610 -6.019 12.702 1.00 91.75 304 SER A C 1
ATOM 2344 O O . SER A 1 304 ? -20.355 -6.512 13.554 1.00 91.75 304 SER A O 1
ATOM 2346 N N . ARG A 1 305 ? -18.353 -6.445 12.529 1.00 90.25 305 ARG A N 1
ATOM 2347 C CA . ARG A 1 305 ? -17.772 -7.540 13.324 1.00 90.25 305 ARG A CA 1
ATOM 2348 C C . ARG A 1 305 ? -17.752 -7.212 14.816 1.00 90.25 305 ARG A C 1
ATOM 2350 O O . ARG A 1 305 ? -17.885 -8.108 15.639 1.00 90.25 305 ARG A O 1
ATOM 2357 N N . PHE A 1 306 ? -17.623 -5.935 15.181 1.00 90.12 306 PHE A N 1
ATOM 2358 C CA . PHE A 1 306 ? -17.672 -5.528 16.588 1.00 90.12 306 PHE A CA 1
ATOM 2359 C C . PHE A 1 306 ? -19.045 -5.764 17.217 1.00 90.12 306 PHE A C 1
ATOM 2361 O O . PHE A 1 306 ? -19.113 -6.131 18.386 1.00 90.12 306 PHE A O 1
ATOM 2368 N N . THR A 1 307 ? -20.126 -5.567 16.456 1.00 92.06 307 THR A N 1
ATOM 2369 C CA . THR A 1 307 ? -21.485 -5.849 16.939 1.00 92.06 307 THR A CA 1
ATOM 2370 C C . THR A 1 307 ? -21.683 -7.346 17.094 1.00 92.06 307 THR A C 1
ATOM 2372 O O . THR A 1 307 ? -22.178 -7.778 18.123 1.00 92.06 307 THR A O 1
ATOM 2375 N N . GLU A 1 308 ? -21.252 -8.137 16.107 1.00 91.56 308 GLU A N 1
ATOM 2376 C CA . GLU A 1 308 ? -21.302 -9.599 16.190 1.00 91.56 308 GLU A CA 1
ATOM 2377 C C . GLU A 1 308 ? -20.556 -10.107 17.427 1.00 91.56 308 GLU A C 1
ATOM 2379 O O . GLU A 1 308 ? -21.127 -10.851 18.214 1.00 91.56 308 GLU A O 1
ATOM 2384 N N . LEU A 1 309 ? -19.325 -9.635 17.646 1.00 90.50 309 LEU A N 1
ATOM 2385 C CA . LEU A 1 309 ? -18.511 -10.005 18.803 1.00 90.50 309 LEU A CA 1
ATOM 2386 C C . LEU A 1 309 ? -19.174 -9.606 20.132 1.00 90.50 309 LEU A C 1
ATOM 2388 O O . LEU A 1 309 ? -19.062 -10.328 21.115 1.00 90.50 309 LEU A O 1
ATOM 2392 N N . ALA A 1 310 ? -19.871 -8.468 20.173 1.00 89.44 310 ALA A N 1
ATOM 2393 C CA . ALA A 1 310 ? -20.583 -8.008 21.366 1.00 89.44 310 ALA A CA 1
ATOM 2394 C C . ALA A 1 310 ? -21.876 -8.797 21.647 1.00 89.44 310 ALA A C 1
ATOM 2396 O O . ALA A 1 310 ? -22.386 -8.750 22.764 1.00 89.44 310 ALA A O 1
ATOM 2397 N N . LEU A 1 311 ? -22.420 -9.491 20.642 1.00 92.19 311 LEU A N 1
ATOM 2398 C CA . LEU A 1 311 ? -23.589 -10.364 20.773 1.00 92.19 311 LEU A CA 1
ATOM 2399 C C . LEU A 1 311 ? -23.213 -11.814 21.119 1.00 92.19 311 LEU A C 1
ATOM 2401 O O . LEU A 1 311 ? -24.094 -12.600 21.470 1.00 92.19 311 LEU A O 1
ATOM 2405 N N . GLU A 1 312 ? -21.935 -12.182 21.008 1.00 93.25 312 GLU A N 1
ATOM 2406 C CA . GLU A 1 312 ? -21.431 -13.479 21.459 1.00 93.25 312 GLU A CA 1
ATOM 2407 C C . GLU A 1 312 ? -21.452 -13.561 22.999 1.00 93.25 312 GLU A C 1
ATOM 2409 O O . GLU A 1 312 ? -21.202 -12.576 23.693 1.00 93.25 312 GLU A O 1
ATOM 2414 N N . ASP A 1 313 ? -21.734 -14.749 23.549 1.00 92.31 313 ASP A N 1
ATOM 2415 C CA . ASP A 1 313 ? -21.745 -15.007 25.001 1.00 92.31 313 ASP A CA 1
ATOM 2416 C C . ASP A 1 313 ? -20.309 -15.125 25.548 1.00 92.31 313 ASP A C 1
ATOM 2418 O O . ASP A 1 313 ? -19.831 -16.196 25.932 1.00 92.31 313 ASP A O 1
ATOM 2422 N N . LEU A 1 314 ? -19.576 -14.013 25.493 1.00 92.19 314 LEU A N 1
ATOM 2423 C CA . LEU A 1 314 ? -18.201 -13.885 25.962 1.00 92.19 314 LEU A CA 1
ATOM 2424 C C . LEU A 1 314 ? -18.159 -13.186 27.321 1.00 92.19 314 LEU A C 1
ATOM 2426 O O . LEU A 1 314 ? -18.908 -12.252 27.606 1.00 92.19 314 LEU A O 1
ATOM 2430 N N . SER A 1 315 ? -17.203 -13.588 28.161 1.00 93.81 315 SER A N 1
ATOM 2431 C CA . SER A 1 315 ? -16.855 -12.782 29.331 1.00 93.81 315 SER A CA 1
ATOM 2432 C C . SER A 1 315 ? -16.276 -11.436 28.883 1.00 93.81 315 SER A C 1
ATOM 2434 O O . SER A 1 315 ? -15.671 -11.342 27.814 1.00 93.81 315 SER A O 1
ATOM 2436 N N . LEU A 1 316 ? -16.387 -10.400 29.723 1.00 92.38 316 LEU A N 1
ATOM 2437 C CA . LEU A 1 316 ? -15.816 -9.079 29.425 1.00 92.38 316 LEU A CA 1
ATOM 2438 C C . LEU A 1 316 ? -14.322 -9.163 29.060 1.00 92.38 316 LEU A C 1
ATOM 2440 O O . LEU A 1 316 ? -13.859 -8.479 28.153 1.00 92.38 316 LEU A O 1
ATOM 2444 N N . ASP A 1 317 ? -13.572 -10.038 29.732 1.00 92.50 317 ASP A N 1
ATOM 2445 C CA . ASP A 1 317 ? -12.160 -10.266 29.418 1.00 92.50 317 ASP A CA 1
ATOM 2446 C C . ASP A 1 317 ? -11.947 -10.965 28.078 1.00 92.50 317 ASP A C 1
ATOM 2448 O O . ASP A 1 317 ? -11.023 -10.598 27.357 1.00 92.50 317 ASP A O 1
ATOM 2452 N N . GLY A 1 318 ? -12.792 -11.944 27.745 1.00 93.00 318 GLY A N 1
ATOM 2453 C CA . GLY A 1 318 ? -12.759 -12.607 26.442 1.00 93.00 318 GLY A CA 1
ATOM 2454 C C . GLY A 1 318 ? -13.042 -11.620 25.311 1.00 93.00 318 GLY A C 1
ATOM 2455 O O . GLY A 1 318 ? -12.302 -11.579 24.334 1.00 93.00 318 GLY A O 1
ATOM 2456 N N . PHE A 1 319 ? -14.037 -10.749 25.492 1.00 93.19 319 PHE A N 1
ATOM 2457 C CA . PHE A 1 319 ? -14.355 -9.686 24.541 1.00 93.19 319 PHE A CA 1
ATOM 2458 C C . PHE A 1 319 ? -13.182 -8.710 24.343 1.00 93.19 319 PHE A C 1
ATOM 2460 O O . PHE A 1 319 ? -12.809 -8.411 23.209 1.00 93.19 319 PHE A O 1
ATOM 2467 N N . ILE A 1 320 ? -12.562 -8.237 25.434 1.00 94.12 320 ILE A N 1
ATOM 2468 C CA . ILE A 1 320 ? -11.392 -7.342 25.366 1.00 94.12 320 ILE A CA 1
ATOM 2469 C C . ILE A 1 320 ? -10.224 -8.026 24.644 1.00 94.12 320 ILE A C 1
ATOM 2471 O O . ILE A 1 320 ? -9.520 -7.390 23.859 1.00 94.12 320 ILE A O 1
ATOM 2475 N N . GLU A 1 321 ? -10.002 -9.313 24.903 1.00 94.69 321 GLU A N 1
ATOM 2476 C CA . GLU A 1 321 ? -8.915 -10.066 24.288 1.00 94.69 321 GLU A CA 1
ATOM 2477 C C . GLU A 1 321 ? -9.097 -10.212 22.774 1.00 94.69 321 GLU A C 1
ATOM 2479 O O . GLU A 1 321 ? -8.181 -9.865 22.027 1.00 94.69 321 GLU A O 1
ATOM 2484 N N . GLU A 1 322 ? -10.285 -10.611 22.318 1.00 93.12 322 GLU A N 1
ATOM 2485 C CA . GLU A 1 322 ? -10.630 -10.701 20.891 1.00 93.12 322 GLU A CA 1
ATOM 2486 C C . GLU A 1 322 ? -10.545 -9.338 20.185 1.00 93.12 322 GLU A C 1
ATOM 2488 O O . GLU A 1 322 ? -10.004 -9.216 19.079 1.00 93.12 322 GLU A O 1
ATOM 2493 N N . LEU A 1 323 ? -11.010 -8.274 20.847 1.00 91.19 323 LEU A N 1
ATOM 2494 C CA . LEU A 1 323 ? -10.943 -6.912 20.323 1.00 91.19 323 LEU A CA 1
ATOM 2495 C C . LEU A 1 323 ? -9.489 -6.445 20.154 1.00 91.19 323 LEU A C 1
ATOM 2497 O O . LEU A 1 323 ? -9.125 -5.911 19.103 1.00 91.19 323 LEU A O 1
ATOM 2501 N N . CYS A 1 324 ? -8.627 -6.691 21.143 1.00 93.31 324 CYS A N 1
ATOM 2502 C CA . CYS A 1 324 ? -7.201 -6.378 21.051 1.00 93.31 324 CYS A CA 1
ATOM 2503 C C . CYS A 1 324 ? -6.470 -7.240 20.018 1.00 93.31 324 CYS A C 1
ATOM 2505 O O . CYS A 1 324 ? -5.634 -6.709 19.286 1.00 93.31 324 CYS A O 1
ATOM 2507 N N . GLN A 1 325 ? -6.796 -8.528 19.893 1.00 92.12 325 GLN A N 1
ATOM 2508 C CA . GLN A 1 325 ? -6.232 -9.359 18.829 1.00 92.12 325 GLN A CA 1
ATOM 2509 C C . GLN A 1 325 ? -6.618 -8.831 17.443 1.00 92.12 325 GLN A C 1
ATOM 2511 O O . GLN A 1 325 ? -5.763 -8.741 16.565 1.00 92.12 325 GLN A O 1
ATOM 2516 N N . THR A 1 326 ? -7.861 -8.389 17.264 1.00 89.69 326 THR A N 1
ATOM 2517 C CA . THR A 1 326 ? -8.342 -7.844 15.987 1.00 89.69 326 THR A CA 1
ATOM 2518 C C . THR A 1 326 ? -7.697 -6.493 15.648 1.00 89.69 326 THR A C 1
ATOM 2520 O O . THR A 1 326 ? -7.286 -6.268 14.510 1.00 89.69 326 THR A O 1
ATOM 2523 N N . LEU A 1 327 ? -7.580 -5.587 16.627 1.00 89.81 327 LEU A N 1
ATOM 2524 C CA . LEU A 1 327 ? -7.078 -4.220 16.420 1.00 89.81 327 LEU A CA 1
ATOM 2525 C C . LEU A 1 327 ? -5.551 -4.114 16.448 1.00 89.81 327 LEU A C 1
ATOM 2527 O O . LEU A 1 327 ? -4.960 -3.383 15.656 1.00 89.81 327 LEU A O 1
ATOM 2531 N N . LEU A 1 328 ? -4.917 -4.794 17.401 1.00 90.81 328 LEU A N 1
ATOM 2532 C CA . LEU A 1 328 ? -3.495 -4.654 17.715 1.00 90.81 328 LEU A CA 1
ATOM 2533 C C . LEU A 1 328 ? -2.679 -5.866 17.272 1.00 90.81 328 LEU A C 1
ATOM 2535 O O . LEU A 1 328 ? -1.452 -5.825 17.361 1.00 90.81 328 LEU A O 1
ATOM 2539 N N . THR A 1 329 ? -3.321 -6.943 16.804 1.00 90.44 329 THR A N 1
ATOM 2540 C CA . THR A 1 329 ? -2.668 -8.216 16.436 1.00 90.44 329 THR A CA 1
ATOM 2541 C C . THR A 1 329 ? -1.857 -8.836 17.579 1.00 90.44 329 THR A C 1
ATOM 2543 O O . THR A 1 329 ? -0.904 -9.580 17.357 1.00 90.44 329 THR A O 1
ATOM 2546 N N . ARG A 1 330 ? -2.225 -8.511 18.826 1.00 93.62 330 ARG A N 1
ATOM 2547 C CA . ARG A 1 330 ? -1.601 -9.005 20.059 1.00 93.62 330 ARG A CA 1
ATOM 2548 C C . ARG A 1 330 ? -2.604 -8.993 21.218 1.00 93.62 330 ARG A C 1
ATOM 2550 O O . ARG A 1 330 ? -3.551 -8.206 21.176 1.00 93.62 330 ARG A O 1
ATOM 2557 N N . PRO A 1 331 ? -2.382 -9.785 22.280 1.00 94.25 331 PRO A N 1
ATOM 2558 C CA . PRO A 1 331 ? -3.187 -9.681 23.492 1.00 94.25 331 PRO A CA 1
ATOM 2559 C C . PRO A 1 331 ? -3.002 -8.317 24.195 1.00 94.25 331 PRO A C 1
ATOM 2561 O O . PRO A 1 331 ? -1.964 -7.657 24.016 1.00 94.25 331 PRO A O 1
ATOM 2564 N N . PRO A 1 332 ? -3.989 -7.890 25.007 1.00 95.62 332 PRO A N 1
ATOM 2565 C CA . PRO A 1 332 ? -3.898 -6.670 25.804 1.00 95.62 332 PRO A CA 1
ATOM 2566 C C . PRO A 1 332 ? -2.827 -6.798 26.891 1.00 95.62 332 PRO A C 1
ATOM 2568 O O . PRO A 1 332 ? -2.655 -7.864 27.489 1.00 95.62 332 PRO A O 1
ATOM 2571 N N . THR A 1 333 ? -2.146 -5.697 27.205 1.00 95.81 333 THR A N 1
ATOM 2572 C CA . THR A 1 333 ? -1.314 -5.612 28.415 1.00 95.81 333 THR A CA 1
ATOM 2573 C C . THR A 1 333 ? -2.187 -5.550 29.676 1.00 95.81 333 THR A C 1
ATOM 2575 O O . THR A 1 333 ? -3.399 -5.334 29.606 1.00 95.81 333 THR A O 1
ATOM 2578 N N . ALA A 1 334 ? -1.588 -5.734 30.858 1.00 94.69 334 ALA A N 1
ATOM 2579 C CA . ALA A 1 334 ? -2.317 -5.640 32.127 1.00 94.69 334 ALA A CA 1
ATOM 2580 C C . ALA A 1 334 ? -2.954 -4.251 32.339 1.00 94.69 334 ALA A C 1
ATOM 2582 O O . ALA A 1 334 ? -4.102 -4.152 32.783 1.00 94.69 334 ALA A O 1
ATOM 2583 N N . ASP A 1 335 ? -2.238 -3.191 31.959 1.00 95.50 335 ASP A N 1
ATOM 2584 C CA . ASP A 1 335 ? -2.714 -1.810 32.060 1.00 95.50 335 ASP A CA 1
ATOM 2585 C C . ASP A 1 335 ? -3.859 -1.544 31.074 1.00 95.50 335 ASP A C 1
ATOM 2587 O O . ASP A 1 335 ? -4.896 -1.006 31.461 1.00 95.50 335 ASP A O 1
ATOM 2591 N N . GLU A 1 336 ? -3.720 -1.996 29.820 1.00 94.50 336 GLU A N 1
ATOM 2592 C CA . GLU A 1 336 ? -4.772 -1.894 28.798 1.00 94.50 336 GLU A CA 1
ATOM 2593 C C . GLU A 1 336 ? -6.035 -2.638 29.229 1.00 94.50 336 GLU A C 1
ATOM 2595 O O . GLU A 1 336 ? -7.132 -2.092 29.145 1.00 94.50 336 GLU A O 1
ATOM 2600 N N . ARG A 1 337 ? -5.891 -3.860 29.755 1.00 94.44 337 ARG A N 1
ATOM 2601 C CA . ARG A 1 337 ? -7.020 -4.656 30.251 1.00 94.44 337 ARG A CA 1
ATOM 2602 C C . ARG A 1 337 ? -7.756 -3.930 31.375 1.00 94.44 337 ARG A C 1
ATOM 2604 O O . ARG A 1 337 ? -8.983 -3.885 31.380 1.00 94.44 337 ARG A O 1
ATOM 2611 N N . THR A 1 338 ? -7.016 -3.340 32.310 1.00 94.31 338 THR A N 1
ATOM 2612 C CA . THR A 1 338 ? -7.596 -2.572 33.421 1.00 94.31 338 THR A CA 1
ATOM 2613 C C . THR A 1 338 ? -8.339 -1.340 32.911 1.00 94.31 338 THR A C 1
ATOM 2615 O O . THR A 1 338 ? -9.466 -1.076 33.330 1.00 94.31 338 THR A O 1
ATOM 2618 N N . TRP A 1 339 ? -7.743 -0.621 31.961 1.00 95.25 339 TRP A N 1
ATOM 2619 C CA . TRP A 1 339 ? -8.349 0.553 31.347 1.00 95.25 339 TRP A CA 1
ATOM 2620 C C . TRP A 1 339 ? -9.627 0.212 30.569 1.00 95.25 339 TRP A C 1
ATOM 2622 O O . TRP A 1 339 ? -10.663 0.829 30.813 1.00 95.25 339 TRP A O 1
ATOM 2632 N N . PHE A 1 340 ? -9.608 -0.814 29.712 1.00 93.69 340 PHE A N 1
ATOM 2633 C CA . PHE A 1 340 ? -10.787 -1.233 28.948 1.00 93.69 340 PHE A CA 1
ATOM 2634 C C . PHE A 1 340 ? -11.939 -1.678 29.850 1.00 93.69 340 PHE A C 1
ATOM 2636 O O . PHE A 1 340 ? -13.080 -1.285 29.615 1.00 93.69 340 PHE A O 1
ATOM 2643 N N . ARG A 1 341 ? -11.650 -2.419 30.928 1.00 92.88 341 ARG A N 1
ATOM 2644 C CA . ARG A 1 341 ? -12.671 -2.780 31.923 1.00 92.88 341 ARG A CA 1
ATOM 2645 C C . ARG A 1 341 ? -13.334 -1.554 32.542 1.00 92.88 341 ARG A C 1
ATOM 2647 O O . ARG A 1 341 ? -14.535 -1.576 32.740 1.00 92.88 341 ARG A O 1
ATOM 2654 N N . SER A 1 342 ? -12.578 -0.490 32.821 1.00 94.62 342 SER A N 1
ATOM 2655 C CA . SER A 1 342 ? -13.139 0.728 33.428 1.00 94.62 342 SER A CA 1
ATOM 2656 C C . SER A 1 342 ? -14.108 1.493 32.520 1.00 94.62 342 SER A C 1
ATOM 2658 O O . SER A 1 342 ? -14.884 2.302 33.015 1.00 94.62 342 SER A O 1
ATOM 2660 N N . ILE A 1 343 ? -14.044 1.257 31.206 1.00 92.19 343 ILE A N 1
ATOM 2661 C CA . ILE A 1 343 ? -14.886 1.922 30.204 1.00 92.19 343 ILE A CA 1
ATOM 2662 C C . ILE A 1 343 ? -16.099 1.058 29.835 1.00 92.19 343 ILE A C 1
ATOM 2664 O O . ILE A 1 343 ? -17.151 1.599 29.508 1.00 92.19 343 ILE A O 1
ATOM 2668 N N . LEU A 1 344 ? -15.932 -0.269 29.833 1.00 86.25 344 LEU A N 1
ATOM 2669 C CA . LEU A 1 344 ? -16.932 -1.229 29.353 1.00 86.25 344 LEU A CA 1
ATOM 2670 C C . LEU A 1 344 ? -17.774 -1.876 30.465 1.00 86.25 344 LEU A C 1
ATOM 2672 O O . LEU A 1 344 ? -18.780 -2.508 30.145 1.00 86.25 344 LEU A O 1
ATOM 2676 N N . ALA A 1 345 ? -17.349 -1.771 31.728 1.00 74.81 345 ALA A N 1
ATOM 2677 C CA . ALA A 1 345 ? -18.139 -2.167 32.898 1.00 74.81 345 ALA A CA 1
ATOM 2678 C C . ALA A 1 345 ? -19.088 -1.040 33.313 1.00 74.81 345 ALA A C 1
ATOM 2680 O O . ALA A 1 345 ? -20.225 -1.371 33.721 1.00 74.81 345 ALA A O 1
#

Solvent-accessible surface area (backbone atoms only — not comparable to full-atom values): 21804 Å² total; per-residue (Å²): 144,82,85,89,83,83,89,82,82,89,79,82,91,77,88,77,79,81,78,80,84,74,80,79,76,81,72,70,83,78,73,76,71,97,63,93,75,82,90,70,58,77,74,65,49,69,74,41,93,70,69,81,86,72,61,93,90,62,87,74,78,94,67,74,92,59,53,90,74,41,87,61,80,81,64,63,88,78,47,94,51,77,84,39,65,67,55,54,48,49,51,57,57,70,32,85,65,26,55,66,52,43,37,51,50,40,32,52,56,44,19,73,73,42,69,52,37,52,32,62,58,81,85,45,75,84,87,41,66,57,78,49,54,70,59,45,53,50,49,19,51,53,26,57,73,59,73,65,35,67,65,60,49,49,50,55,50,64,70,29,71,50,58,68,35,74,57,61,72,88,69,58,92,42,69,72,57,56,71,65,52,77,26,32,58,86,73,81,76,51,25,42,53,54,52,42,47,50,31,60,63,22,51,31,75,54,82,39,65,67,44,67,50,48,92,77,84,74,67,53,77,93,73,37,49,73,71,47,67,46,73,50,52,82,68,63,72,51,78,65,67,48,78,88,41,78,89,69,62,53,70,57,47,50,42,53,47,55,54,23,43,61,50,50,46,75,58,59,78,92,67,74,66,92,72,64,73,83,74,89,55,78,57,48,63,48,41,59,74,69,25,65,50,42,50,62,49,69,49,79,43,100,65,23,45,63,36,55,58,69,71,46,101,58,53,74,66,55,48,51,36,54,50,26,36,62,75,67,74,38,74,62,52,75,66,55,50,55,54,51,47,73,74,75,109

Radius of gyration: 32.31 Å; Cα contacts (8 Å, |Δi|>4): 301; chains: 1; bounding box: 80×83×82 Å

Sequence (345 aa):
GIAPAAPRPAASSSTVPTPPAAPVRAEAPVRPATTSSIPGDPAALQSLLVKVTLKPGEPVPAEWPFADRFSGHLSIDMLLNPDDRREQLAAIMTAPTNERFSQVIANRVWRRYLGRGLVEPVDDWETYKPSHPELLTYLEREFVASGYDLKALARLILSSHIYQRQTNVAAGIDERQAQLLAGPPPRRMTAEQVVDSLFTVSGKPVNIEPMNIDVDGMRSYESSINLGSVRRAWQLTSMSNERDRPSLSLPGAQTVVDVLETFGWRATRPDPLTIRPQETTVLQPAILANGVVAKRVTQFSDDSRFTELALEDLSLDGFIEELCQTLLTRPPTADERTWFRSILA

Secondary structure (DSSP, 8-state):
--------PPPP---PPPPPPPP---PPP-PPPSS------HHHHHT-SS---SPTT-------TTGGG------GGG-S-TT-HHHHHHHHHH-TT-HHHHHHHHHHHHHHHHSS-SSSSTT-TTTPPPSSHHHHHHHHHHHHHTTS-HHHHHHHHHTSHHHHSPP-STT-S-HHHHHTTSSPPP-PPPHHHHHHHHHHHHT-----PPEEE-SSS---GGGSEEEE---SGGG---STT-TT-GGG--HHHHHHHHHHHHTT----SSS--SS------THHHHHHHH-HHHHHHHS--TT-HHHHHHHS---HHHHHHHHHHHHHSSPPPHHHHHHHHHHH-